Protein AF-0000000072985599 (afdb_homodimer)

Secondary structure (DSSP, 8-state):
---HHHHHHHHHHHHHHHHHHHHHHHHHHHHHHTT-HHHHHHHHHHHHHHHHHHHHHHHHHHHTT-------BPPPP---S-HHHHHHHHHHHHHHHHHHHHHHHHHHHHTT-HHHHHHHHHHHHHHHHHHHHHHHHHHHHHHHTT-HHHHHHHHHHHTT---------/---HHHHHHHHHHHHHHHHHHHHHHHHHHHHHHTT-HHHHHHHHHHHHHHHHHHHHHHHHHHHTT-------BPPPP---S-HHHHHHHHHHHHHHHHHHHHHHHHHHHHTT-HHHHHHHHHHHHHHHHHHHHHHHHHHHHHHHTT-HHHHHHHHHHHTT---------

Radius of gyration: 21.3 Å; Cα contacts (8 Å, |Δi|>4): 394; chains: 2; bounding box: 59×64×40 Å

InterPro domains:
  IPR001519 Ferritin [PTHR11431] (3-160)
  IPR008331 Ferritin/DPS domain [PF00210] (8-144)
  IPR009040 Ferritin-like diiron domain [PS50905] (1-145)
  IPR009078 Ferritin-like superfamily [SSF47240] (1-161)
  IPR012347 Ferritin-like [G3DSA:1.20.1260.10] (1-169)
  IPR041719 Ferritin, prokaryotic-type [cd01055] (3-158)

Sequence (338 aa):
MISEKLNKAINDQINFEMESENIYLAMRAYCKSIDLDGFANFFDAQVKEERFHCMKFFDYVNQVGGRVEIGAIKGPKNDFDSLVDVFEAAYAHEQIVTKKIYALMDLAMDERDHATISFLKWFIDEQVEEEDTFSTLVSRLERVKDNPTAIYMLDKELEQRVFTAPVVEMISEKLNKAINDQINFEMESENIYLAMRAYCKSIDLDGFANFFDAQVKEERFHCMKFFDYVNQVGGRVEIGAIKGPKNDFDSLVDVFEAAYAHEQIVTKKIYALMDLAMDERDHATISFLKWFIDEQVEEEDTFSTLVSRLERVKDNPTAIYMLDKELEQRVFTAPVVE

Solvent-accessible surface area (backbone atoms only — not comparable to full-atom values): 17579 Å² total; per-residue (Å²): 114,61,50,70,68,57,41,51,53,51,29,53,50,34,43,47,26,52,36,48,21,47,35,29,47,17,50,19,36,41,28,48,71,71,72,32,58,11,52,17,38,44,25,48,32,49,24,54,48,26,50,51,52,25,49,54,49,53,53,48,38,52,72,44,66,36,74,70,57,53,57,57,33,75,49,45,71,54,77,70,92,40,74,60,48,48,41,48,52,50,36,53,47,46,53,50,52,44,52,49,53,50,51,50,44,50,52,26,56,76,66,64,36,63,69,56,43,60,60,46,47,59,52,57,58,48,44,55,54,50,49,51,54,35,51,51,50,38,53,51,43,65,69,47,58,88,37,64,68,56,50,49,51,52,24,58,58,30,52,68,60,73,73,71,78,81,80,82,130,114,62,49,71,70,56,39,51,52,51,30,52,48,35,42,47,26,51,35,49,23,48,36,29,47,18,49,18,35,42,28,48,70,71,70,32,58,12,53,17,37,44,25,48,31,48,24,54,47,26,49,51,53,24,49,55,50,53,53,47,37,51,71,45,66,38,74,69,57,53,56,58,32,74,50,46,72,54,76,70,92,41,74,59,50,48,41,47,52,50,37,54,49,45,52,51,52,46,51,51,54,52,51,51,44,50,53,26,56,75,66,65,36,61,69,55,42,60,61,44,48,58,52,56,55,50,43,56,54,51,48,50,54,36,52,51,52,39,51,51,41,64,70,47,59,89,38,64,68,58,51,49,52,51,24,58,58,29,53,68,59,72,73,71,81,80,79,83,130

Foldseek 3Di:
DDDPVLLVLLLVLLQLLQLLLQQLQLLLVACVVVPLNLSSLLSVLVSVVSVVVNVLSVVVCVVVPHDHDHDDHDHYDNDADDPLRSLVVNLVSLVVSLVSLVVSLVVCVVVVVVSVVVSSVVVNVVSVVVNVVSVVVSVQCVVCPPPPVSSNVVSVVSNPDDRDPDDDD/DDDPVLLVLLLVLLQLLQLLLQQLQLLLVACVVVPLNLSSLLSVLVSVVSVLVSVLSVVLCVVVPHDHDHDDHDHYDNDADDPLRSLVVNLVSLVVSLVSLVVSLVVCVVVVVVSVVVSSVVVNVVSVVVNVVSVVVSVQCVVCPPPPVSSNVVSVVSNPDDRDPDDDD

Structure (mmCIF, N/CA/C/O backbone):
data_AF-0000000072985599-model_v1
#
loop_
_entity.id
_entity.type
_entity.pdbx_description
1 polymer Ferritin
#
loop_
_atom_site.group_PDB
_atom_site.id
_atom_site.type_symbol
_atom_site.label_atom_id
_atom_site.label_alt_id
_atom_site.label_comp_id
_atom_site.label_asym_id
_atom_site.label_entity_id
_atom_site.label_seq_id
_atom_site.pdbx_PDB_ins_code
_atom_site.Cartn_x
_atom_site.Cartn_y
_atom_site.Cartn_z
_atom_site.occupancy
_atom_site.B_iso_or_equiv
_atom_site.auth_seq_id
_atom_site.auth_comp_id
_atom_site.auth_asym_id
_atom_site.auth_atom_id
_atom_site.pdbx_PDB_model_num
ATOM 1 N N . MET A 1 1 ? -20.625 14.156 13.82 1 88.19 1 MET A N 1
ATOM 2 C CA . MET A 1 1 ? -19.312 13.547 14.008 1 88.19 1 MET A CA 1
ATOM 3 C C . MET A 1 1 ? -19.438 12.055 14.289 1 88.19 1 MET A C 1
ATOM 5 O O . MET A 1 1 ? -20.359 11.625 14.969 1 88.19 1 MET A O 1
ATOM 9 N N . ILE A 1 2 ? -18.641 11.219 13.617 1 95.75 2 ILE A N 1
ATOM 10 C CA . ILE A 1 2 ? -18.688 9.766 13.797 1 95.75 2 ILE A CA 1
ATOM 11 C C . ILE A 1 2 ? -18.312 9.422 15.234 1 95.75 2 ILE A C 1
ATOM 13 O O . ILE A 1 2 ? -17.5 10.109 15.859 1 95.75 2 ILE A O 1
ATOM 17 N N . SER A 1 3 ? -18.938 8.414 15.812 1 97.88 3 SER A N 1
ATOM 18 C CA . SER A 1 3 ? -18.641 8 17.172 1 97.88 3 SER A CA 1
ATOM 19 C C . SER A 1 3 ? -17.234 7.43 17.281 1 97.88 3 SER A C 1
ATOM 21 O O . SER A 1 3 ? -16.672 6.953 16.297 1 97.88 3 SER A O 1
ATOM 23 N N . GLU A 1 4 ? -16.688 7.488 18.531 1 97.94 4 GLU A N 1
ATOM 24 C CA . GLU A 1 4 ? -15.359 6.934 18.75 1 97.94 4 GLU A CA 1
ATOM 25 C C . GLU A 1 4 ? -15.328 5.441 18.438 1 97.94 4 GLU A C 1
ATOM 27 O O . GLU A 1 4 ? -14.352 4.945 17.859 1 97.94 4 GLU A O 1
ATOM 32 N N . LYS A 1 5 ? -16.391 4.801 18.859 1 98.25 5 LYS A N 1
ATOM 33 C CA . LYS A 1 5 ? -16.484 3.361 18.641 1 98.25 5 LYS A CA 1
ATOM 34 C C . LYS A 1 5 ? -16.484 3.029 17.141 1 98.25 5 LYS A C 1
ATOM 36 O O . LYS A 1 5 ? -15.758 2.15 16.688 1 98.25 5 LYS A O 1
ATOM 41 N N . LEU A 1 6 ? -17.281 3.693 16.422 1 98.38 6 LEU A N 1
ATOM 42 C CA . LEU A 1 6 ? -17.375 3.463 14.977 1 98.38 6 LEU A CA 1
ATOM 43 C C . LEU A 1 6 ? -16.094 3.893 14.273 1 98.38 6 LEU A C 1
ATOM 45 O O . LEU A 1 6 ? -15.617 3.213 13.352 1 98.38 6 LEU A O 1
ATOM 49 N N . ASN A 1 7 ? -15.523 5.023 14.68 1 98.62 7 ASN A N 1
ATOM 50 C CA . ASN A 1 7 ? -14.258 5.465 14.109 1 98.62 7 ASN A CA 1
ATOM 51 C C . ASN A 1 7 ? -13.156 4.426 14.312 1 98.62 7 ASN A C 1
ATOM 53 O O . ASN A 1 7 ? -12.391 4.145 13.391 1 98.62 7 ASN A O 1
ATOM 57 N N . LYS A 1 8 ? -13.094 3.883 15.477 1 98.69 8 LYS A N 1
ATOM 58 C CA . LYS A 1 8 ? -12.109 2.844 15.75 1 98.69 8 LYS A CA 1
ATOM 59 C C . LYS A 1 8 ? -12.328 1.623 14.867 1 98.69 8 LYS A C 1
ATOM 61 O O . LYS A 1 8 ? -11.367 1.047 14.344 1 98.69 8 LYS A O 1
ATOM 66 N N . ALA A 1 9 ? -13.555 1.254 14.719 1 98.75 9 ALA A N 1
ATOM 67 C CA . ALA A 1 9 ? -13.875 0.084 13.906 1 98.75 9 ALA A CA 1
ATOM 68 C C . ALA A 1 9 ? -13.5 0.31 12.445 1 98.75 9 ALA A C 1
ATOM 70 O O . ALA A 1 9 ? -13 -0.601 11.781 1 98.75 9 ALA A O 1
ATOM 71 N N . ILE A 1 10 ? -13.758 1.489 11.914 1 98.81 10 ILE A N 1
ATOM 72 C CA . ILE A 1 10 ? -13.414 1.788 10.531 1 98.81 10 ILE A CA 1
ATOM 73 C C . ILE A 1 10 ? -11.898 1.852 10.375 1 98.81 10 ILE A C 1
ATOM 75 O O . ILE A 1 10 ? -11.344 1.393 9.375 1 98.81 10 ILE A O 1
ATOM 79 N N . ASN A 1 11 ? -11.195 2.377 11.375 1 98.81 11 ASN A N 1
ATOM 80 C CA . ASN A 1 11 ? -9.742 2.361 11.344 1 98.81 11 ASN A CA 1
ATOM 81 C C . ASN A 1 11 ? -9.195 0.937 11.312 1 98.81 11 ASN A C 1
ATOM 83 O O . ASN A 1 11 ? -8.227 0.653 10.602 1 98.81 11 ASN A O 1
ATOM 87 N N . ASP A 1 12 ? -9.82 0.076 12.094 1 98.69 12 ASP A N 1
ATOM 88 C CA . ASP A 1 12 ? -9.445 -1.333 12.047 1 98.69 12 ASP A CA 1
ATOM 89 C C . ASP A 1 12 ? -9.625 -1.902 10.641 1 98.69 12 ASP A C 1
ATOM 91 O O . ASP A 1 12 ? -8.797 -2.689 10.172 1 98.69 12 ASP A O 1
ATOM 95 N N . GLN A 1 13 ? -10.719 -1.52 9.992 1 98.81 13 GLN A N 1
ATOM 96 C CA . GLN A 1 13 ? -10.977 -1.981 8.633 1 98.81 13 GLN A CA 1
ATOM 97 C C . GLN A 1 13 ? -9.953 -1.404 7.652 1 98.81 13 GLN A C 1
ATOM 99 O O . GLN A 1 13 ? -9.516 -2.092 6.73 1 98.81 13 GLN A O 1
ATOM 104 N N . ILE A 1 14 ? -9.562 -0.117 7.777 1 98.75 14 ILE A N 1
ATOM 105 C CA . ILE A 1 14 ? -8.516 0.489 6.965 1 98.75 14 ILE A CA 1
ATOM 106 C C . ILE A 1 14 ? -7.242 -0.341 7.062 1 98.75 14 ILE A C 1
ATOM 108 O O . ILE A 1 14 ? -6.656 -0.717 6.043 1 98.75 14 ILE A O 1
ATOM 112 N N . ASN A 1 15 ? -6.855 -0.69 8.25 1 98.62 15 ASN A N 1
ATOM 113 C CA . ASN A 1 15 ? -5.656 -1.493 8.469 1 98.62 15 ASN A CA 1
ATOM 114 C C . ASN A 1 15 ? -5.789 -2.879 7.84 1 98.62 15 ASN A C 1
ATOM 116 O O . ASN A 1 15 ? -4.824 -3.41 7.289 1 98.62 15 ASN A O 1
ATOM 120 N N . PHE A 1 16 ? -6.938 -3.398 7.953 1 98.75 16 PHE A N 1
ATOM 121 C CA . PHE A 1 16 ? -7.152 -4.734 7.41 1 98.75 16 PHE A CA 1
ATOM 122 C C . PHE A 1 16 ? -7.078 -4.723 5.891 1 98.75 16 PHE A C 1
ATOM 124 O O . PHE A 1 16 ? -6.598 -5.68 5.277 1 98.75 16 PHE A O 1
ATOM 131 N N . GLU A 1 17 ? -7.582 -3.627 5.211 1 98.69 17 GLU A N 1
ATOM 132 C CA . GLU A 1 17 ? -7.426 -3.492 3.768 1 98.69 17 GLU A CA 1
ATOM 133 C C . GLU A 1 17 ? -5.953 -3.439 3.373 1 98.69 17 GLU A C 1
ATOM 135 O O . GLU A 1 17 ? -5.559 -4.012 2.355 1 98.69 17 GLU A O 1
ATOM 140 N N . MET A 1 18 ? -5.168 -2.77 4.133 1 98.56 18 MET A N 1
ATOM 141 C CA . MET A 1 18 ? -3.73 -2.723 3.879 1 98.56 18 MET A CA 1
ATOM 142 C C . MET A 1 18 ? -3.104 -4.105 4.043 1 98.56 18 MET A C 1
ATOM 144 O O . MET A 1 18 ? -2.238 -4.496 3.258 1 98.56 18 MET A O 1
ATOM 148 N N . GLU A 1 19 ? -3.52 -4.805 5.07 1 98.56 19 GLU A N 1
ATOM 149 C CA . GLU A 1 19 ? -3.061 -6.18 5.25 1 98.56 19 GLU A CA 1
ATOM 150 C C . GLU A 1 19 ? -3.432 -7.043 4.051 1 98.56 19 GLU A C 1
ATOM 152 O O . GLU A 1 19 ? -2.615 -7.832 3.57 1 98.56 19 GLU A O 1
ATOM 157 N N . SER A 1 20 ? -4.695 -6.863 3.605 1 98.75 20 SER A N 1
ATOM 158 C CA . SER A 1 20 ? -5.16 -7.598 2.436 1 98.75 20 SER A CA 1
ATOM 159 C C . SER A 1 20 ? -4.301 -7.289 1.212 1 98.75 20 SER A C 1
ATOM 161 O O . SER A 1 20 ? -3.963 -8.188 0.441 1 98.75 20 SER A O 1
ATOM 163 N N . GLU A 1 21 ? -3.982 -5.988 1.016 1 98.5 21 GLU A N 1
ATOM 164 C CA . GLU A 1 21 ? -3.098 -5.578 -0.071 1 98.5 21 GLU A CA 1
ATOM 165 C C . GLU A 1 21 ? -1.782 -6.352 -0.034 1 98.5 21 GLU A C 1
ATOM 167 O O . GLU A 1 21 ? -1.336 -6.875 -1.056 1 98.5 21 GLU A O 1
ATOM 172 N N . ASN A 1 22 ? -1.2 -6.488 1.145 1 98.62 22 ASN A N 1
ATOM 173 C CA . ASN A 1 22 ? 0.074 -7.184 1.293 1 98.62 22 ASN A CA 1
ATOM 174 C C . ASN A 1 22 ? -0.076 -8.688 1.07 1 98.62 22 ASN A C 1
ATOM 176 O O . ASN A 1 22 ? 0.831 -9.336 0.546 1 98.62 22 ASN A O 1
ATOM 180 N N . ILE A 1 23 ? -1.196 -9.258 1.53 1 98.88 23 ILE A N 1
ATOM 181 C CA . ILE A 1 23 ? -1.485 -10.664 1.295 1 98.88 23 ILE A CA 1
ATOM 182 C C . ILE A 1 23 ? -1.498 -10.945 -0.206 1 98.88 23 ILE A C 1
ATOM 184 O O . ILE A 1 23 ? -0.839 -11.875 -0.675 1 98.88 23 ILE A O 1
ATOM 188 N N . TYR A 1 24 ? -2.172 -10.125 -0.945 1 98.81 24 TYR A N 1
ATOM 189 C CA . TYR A 1 24 ? -2.27 -10.344 -2.385 1 98.81 24 TYR A CA 1
ATOM 190 C C . TYR A 1 24 ? -0.936 -10.07 -3.068 1 98.81 24 TYR A C 1
ATOM 192 O O . TYR A 1 24 ? -0.597 -10.719 -4.062 1 98.81 24 TYR A O 1
ATOM 200 N N . LEU A 1 25 ? -0.167 -9.109 -2.531 1 98.75 25 LEU A N 1
ATOM 201 C CA . LEU A 1 25 ? 1.171 -8.875 -3.062 1 98.75 25 LEU A CA 1
ATOM 202 C C . LEU A 1 25 ? 2.051 -10.109 -2.891 1 98.75 25 LEU A C 1
ATOM 204 O O . LEU A 1 25 ? 2.809 -10.469 -3.795 1 98.75 25 LEU A O 1
ATOM 208 N N . ALA A 1 26 ? 1.925 -10.781 -1.77 1 98.88 26 ALA A N 1
ATOM 209 C CA . ALA A 1 26 ? 2.66 -12.016 -1.529 1 98.88 26 ALA A CA 1
ATOM 210 C C . ALA A 1 26 ? 2.221 -13.109 -2.496 1 98.88 26 ALA A C 1
ATOM 212 O O . ALA A 1 26 ? 3.049 -13.875 -3.002 1 98.88 26 ALA A O 1
ATOM 213 N N . MET A 1 27 ? 0.944 -13.195 -2.746 1 98.88 27 MET A N 1
ATOM 214 C CA . MET A 1 27 ? 0.423 -14.188 -3.676 1 98.88 27 MET A CA 1
ATOM 215 C C . MET A 1 27 ? 0.877 -13.898 -5.102 1 98.88 27 MET A C 1
ATOM 217 O O . MET A 1 27 ? 1.176 -14.812 -5.867 1 98.88 27 MET A O 1
ATOM 221 N N . ARG A 1 28 ? 0.893 -12.586 -5.438 1 98.69 28 ARG A N 1
ATOM 222 C CA . ARG A 1 28 ? 1.461 -12.18 -6.719 1 98.69 28 ARG A CA 1
ATOM 223 C C . ARG A 1 28 ? 2.9 -12.664 -6.855 1 98.69 28 ARG A C 1
ATOM 225 O O . ARG A 1 28 ? 3.271 -13.242 -7.879 1 98.69 28 ARG A O 1
ATOM 232 N N . ALA A 1 29 ? 3.678 -12.445 -5.801 1 98.75 29 ALA A N 1
ATOM 233 C CA . ALA A 1 29 ? 5.082 -12.859 -5.797 1 98.75 29 ALA A CA 1
ATOM 234 C C . ALA A 1 29 ? 5.211 -14.367 -5.98 1 98.75 29 ALA A C 1
ATOM 236 O O . ALA A 1 29 ? 6.09 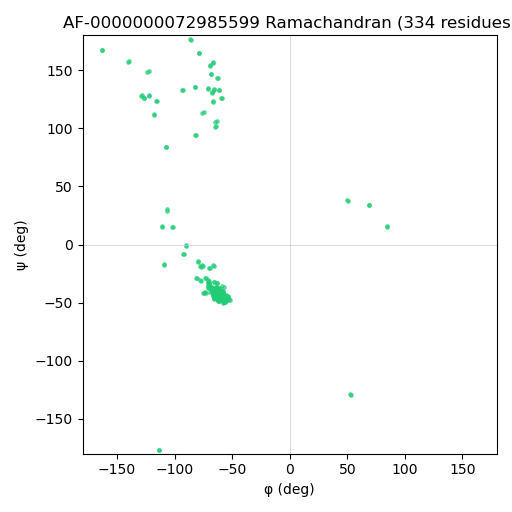-14.836 -6.711 1 98.75 29 ALA A O 1
ATOM 237 N N . TYR A 1 30 ? 4.363 -15.125 -5.363 1 98.62 30 TYR A N 1
ATOM 238 C CA . TYR A 1 30 ? 4.371 -16.578 -5.504 1 98.62 30 TYR A CA 1
ATOM 239 C C . TYR A 1 30 ? 4.113 -16.984 -6.949 1 98.62 30 TYR A C 1
ATOM 241 O O . TYR A 1 30 ? 4.859 -17.781 -7.52 1 98.62 30 TYR A O 1
ATOM 249 N N . CYS A 1 31 ? 3.086 -16.406 -7.547 1 98.38 31 CYS A N 1
ATOM 250 C CA . CYS A 1 31 ? 2.729 -16.75 -8.914 1 98.38 31 CYS A CA 1
ATOM 251 C C . CYS A 1 31 ? 3.848 -16.391 -9.883 1 98.38 31 CYS A C 1
ATOM 253 O O . CYS A 1 31 ? 4.137 -17.141 -10.82 1 98.38 31 CYS A O 1
ATOM 255 N N . LYS A 1 32 ? 4.508 -15.25 -9.633 1 97.94 32 LYS A N 1
ATOM 256 C CA . LYS A 1 32 ? 5.648 -14.852 -10.453 1 97.94 32 LYS A CA 1
ATOM 257 C C . LYS A 1 32 ? 6.773 -15.883 -10.359 1 97.94 32 LYS A C 1
ATOM 259 O O . LYS A 1 32 ? 7.402 -16.219 -11.367 1 97.94 32 LYS A O 1
ATOM 264 N N . SER A 1 33 ? 6.953 -16.422 -9.18 1 96.69 33 SER A N 1
ATOM 265 C CA . SER A 1 33 ? 8.078 -17.312 -8.914 1 96.69 33 SER A CA 1
ATOM 266 C C . SER A 1 33 ? 7.906 -18.641 -9.641 1 96.69 33 SER A C 1
ATOM 268 O O . SER A 1 33 ? 8.883 -19.359 -9.875 1 96.69 33 SER A O 1
ATOM 270 N N . ILE A 1 34 ? 6.668 -18.969 -10.023 1 95.31 34 ILE A N 1
ATOM 271 C CA . ILE A 1 34 ? 6.445 -20.234 -10.734 1 95.31 34 ILE A CA 1
ATOM 272 C C . ILE A 1 34 ? 6.062 -19.938 -12.188 1 95.31 34 ILE A C 1
ATOM 274 O O . ILE A 1 34 ? 5.43 -20.766 -12.844 1 95.31 34 ILE A O 1
ATOM 278 N N . ASP A 1 35 ? 6.293 -18.719 -12.641 1 96.06 35 ASP A N 1
ATOM 279 C CA . ASP A 1 35 ? 6.227 -18.281 -14.031 1 96.06 35 ASP A CA 1
ATOM 280 C C . ASP A 1 35 ? 4.793 -18.297 -14.547 1 96.06 35 ASP A C 1
ATOM 282 O O . ASP A 1 35 ? 4.547 -18.656 -15.703 1 96.06 35 ASP A O 1
ATOM 286 N N . LEU A 1 36 ? 3.863 -18 -13.695 1 97.06 36 LEU A N 1
ATOM 287 C CA . LEU A 1 36 ? 2.469 -17.828 -14.086 1 97.06 36 LEU A CA 1
ATOM 288 C C . LEU A 1 36 ? 2.07 -16.344 -14.047 1 97.06 36 LEU A C 1
ATOM 290 O O . LEU A 1 36 ? 1.429 -15.898 -13.102 1 97.06 36 LEU A O 1
ATOM 294 N N . ASP A 1 37 ? 2.383 -15.68 -15.156 1 97.75 37 ASP A N 1
ATOM 295 C CA . ASP A 1 37 ? 2.293 -14.227 -15.234 1 97.75 37 ASP A CA 1
ATOM 296 C C . ASP A 1 37 ? 0.836 -13.766 -15.25 1 97.75 37 ASP A C 1
ATOM 298 O O . ASP A 1 37 ? 0.516 -12.688 -14.742 1 97.75 37 ASP A O 1
ATOM 302 N N . GLY A 1 38 ? -0.002 -14.492 -15.859 1 98.44 38 GLY A N 1
ATOM 303 C CA . GLY A 1 38 ? -1.416 -14.156 -15.836 1 98.44 38 GLY A CA 1
ATOM 304 C C . GLY A 1 38 ? -2.014 -14.188 -14.445 1 98.44 38 GLY A C 1
ATOM 305 O O . GLY A 1 38 ? -2.732 -13.266 -14.055 1 98.44 38 GLY A O 1
ATOM 306 N N . PHE A 1 39 ? -1.686 -15.242 -13.711 1 98.44 39 PHE A N 1
ATOM 307 C CA . PHE A 1 39 ? -2.135 -15.336 -12.328 1 98.44 39 PHE A CA 1
ATOM 308 C C . PHE A 1 39 ? -1.521 -14.227 -11.484 1 98.44 39 PHE A C 1
ATOM 310 O O . PHE A 1 39 ? -2.189 -13.656 -10.617 1 98.44 39 PHE A O 1
ATOM 317 N N . ALA A 1 40 ? -0.246 -13.922 -11.711 1 98.44 40 ALA A N 1
ATOM 318 C CA . ALA A 1 40 ? 0.391 -12.805 -11.031 1 98.44 40 ALA A CA 1
ATOM 319 C C . ALA A 1 40 ? -0.335 -11.492 -11.328 1 98.44 40 ALA A C 1
ATOM 321 O O . ALA A 1 40 ? -0.522 -10.664 -10.43 1 98.44 40 ALA A O 1
ATOM 322 N N . ASN A 1 41 ? -0.725 -11.375 -12.57 1 98.44 41 ASN A N 1
ATOM 323 C CA . ASN A 1 41 ? -1.463 -10.18 -12.977 1 98.44 41 ASN A CA 1
ATOM 324 C C . ASN A 1 41 ? -2.807 -10.086 -12.258 1 98.44 41 ASN A C 1
ATOM 326 O O . ASN A 1 41 ? -3.23 -8.992 -11.867 1 98.44 41 ASN A O 1
ATOM 330 N N . PHE A 1 42 ? -3.486 -11.195 -12.141 1 98.44 42 PHE A N 1
ATOM 331 C CA . PHE A 1 42 ? -4.734 -11.219 -11.383 1 98.44 42 PHE A CA 1
ATOM 332 C C . PHE A 1 42 ? -4.531 -10.641 -9.992 1 98.44 42 PHE A C 1
ATOM 334 O O . PHE A 1 42 ? -5.297 -9.773 -9.555 1 98.44 42 PHE A O 1
ATOM 341 N N . PHE A 1 43 ? -3.486 -11.07 -9.32 1 98.62 43 PHE A N 1
ATOM 342 C CA . PHE A 1 43 ? -3.256 -10.617 -7.957 1 98.62 43 PHE A CA 1
ATOM 343 C C . PHE A 1 43 ? -2.775 -9.172 -7.941 1 98.62 43 PHE A C 1
ATOM 345 O O . PHE A 1 43 ? -3.031 -8.438 -6.984 1 98.62 43 PHE A O 1
ATOM 352 N N . ASP A 1 44 ? -2.098 -8.711 -8.977 1 98 44 ASP A N 1
ATOM 353 C CA . ASP A 1 44 ? -1.767 -7.289 -9.078 1 98 44 ASP A CA 1
ATOM 354 C C . ASP A 1 44 ? -3.029 -6.434 -9.109 1 98 44 ASP A C 1
ATOM 356 O O . ASP A 1 44 ? -3.094 -5.391 -8.445 1 98 44 ASP A O 1
ATOM 360 N N . ALA A 1 45 ? -4.004 -6.848 -9.859 1 97.69 45 ALA A N 1
ATOM 361 C CA . ALA A 1 45 ? -5.285 -6.148 -9.898 1 97.69 45 ALA A CA 1
ATOM 362 C C . ALA A 1 45 ? -5.945 -6.129 -8.523 1 97.69 45 ALA A C 1
ATOM 364 O O . ALA A 1 45 ? -6.535 -5.125 -8.125 1 97.69 45 ALA A O 1
ATOM 365 N N . GLN A 1 46 ? -5.816 -7.27 -7.84 1 97.88 46 GLN A N 1
ATOM 366 C CA . GLN A 1 46 ? -6.375 -7.344 -6.496 1 97.88 46 GLN A CA 1
ATOM 367 C C . GLN A 1 46 ? -5.66 -6.383 -5.547 1 97.88 46 GLN A C 1
ATOM 369 O O . GLN A 1 46 ? -6.293 -5.77 -4.684 1 97.88 46 GLN A O 1
ATOM 374 N N . VAL A 1 47 ? -4.352 -6.25 -5.641 1 98.19 47 VAL A N 1
ATOM 375 C CA . VAL A 1 47 ? -3.564 -5.316 -4.844 1 98.19 47 VAL A CA 1
ATOM 376 C C . VAL A 1 47 ? -4.09 -3.896 -5.039 1 98.19 47 VAL A C 1
ATOM 378 O O . VAL A 1 47 ? -4.352 -3.184 -4.066 1 98.19 47 VAL A O 1
ATOM 381 N N . LYS A 1 48 ? -4.273 -3.506 -6.281 1 97.12 48 LYS A N 1
ATOM 382 C CA . LYS A 1 48 ? -4.766 -2.172 -6.609 1 97.12 48 LYS A CA 1
ATOM 383 C C . LYS A 1 48 ? -6.184 -1.962 -6.082 1 97.12 48 LYS A C 1
ATOM 385 O O . LYS A 1 48 ? -6.516 -0.879 -5.598 1 97.12 48 LYS A O 1
ATOM 390 N N . GLU A 1 49 ? -6.961 -2.951 -6.148 1 97.19 49 GLU A N 1
ATOM 391 C CA . GLU A 1 49 ? -8.336 -2.875 -5.66 1 97.19 49 GLU A CA 1
ATOM 392 C C . GLU A 1 49 ? -8.375 -2.666 -4.148 1 97.19 49 GLU A C 1
ATOM 394 O O . GLU A 1 49 ? -9.141 -1.839 -3.648 1 97.19 49 GLU A O 1
ATOM 399 N N . GLU A 1 50 ? -7.52 -3.488 -3.42 1 98.06 50 GLU A N 1
ATOM 400 C CA . GLU A 1 50 ? -7.492 -3.318 -1.971 1 98.06 50 GLU A CA 1
ATOM 401 C C . GLU A 1 50 ? -7.016 -1.922 -1.585 1 98.06 50 GLU A C 1
ATOM 403 O O . GLU A 1 50 ? -7.469 -1.357 -0.588 1 98.06 50 GLU A O 1
ATOM 408 N N . ARG A 1 51 ? -6.062 -1.413 -2.293 1 97.12 51 ARG A N 1
ATOM 409 C CA . ARG A 1 51 ? -5.629 -0.039 -2.053 1 97.12 51 ARG A CA 1
ATOM 410 C C . ARG A 1 51 ? -6.781 0.94 -2.264 1 97.12 51 ARG A C 1
ATOM 412 O O . ARG A 1 51 ? -6.957 1.876 -1.48 1 97.12 51 ARG A O 1
ATOM 419 N N . PHE A 1 52 ? -7.512 0.732 -3.307 1 97.62 52 PHE A N 1
ATOM 420 C CA . PHE A 1 52 ? -8.688 1.557 -3.564 1 97.62 52 PHE A CA 1
ATOM 421 C C . PHE A 1 52 ? -9.664 1.496 -2.393 1 97.62 52 PHE A C 1
ATOM 423 O O . PHE A 1 52 ? -10.156 2.529 -1.938 1 97.62 52 PHE A O 1
ATOM 430 N N . HIS A 1 53 ? -9.945 0.278 -1.872 1 98.5 53 HIS A N 1
ATOM 431 C CA . HIS A 1 53 ? -10.812 0.117 -0.71 1 98.5 53 HIS A CA 1
ATOM 432 C C . HIS A 1 53 ? -10.281 0.897 0.487 1 98.5 53 HIS A C 1
ATOM 434 O O . HIS A 1 53 ? -11.031 1.612 1.151 1 98.5 53 HIS A O 1
ATOM 440 N N . CYS A 1 54 ? -9.008 0.761 0.716 1 98.44 54 CYS A N 1
ATOM 441 C CA . CYS A 1 54 ? -8.352 1.436 1.827 1 98.44 54 CYS A CA 1
ATOM 442 C C . CYS A 1 54 ? -8.555 2.943 1.751 1 98.44 54 CYS A C 1
ATOM 444 O O . CYS A 1 54 ? -8.969 3.568 2.73 1 98.44 54 CYS A O 1
ATOM 446 N N . MET A 1 55 ? -8.312 3.506 0.592 1 98.06 55 MET A N 1
ATOM 447 C CA . MET A 1 55 ? -8.383 4.953 0.424 1 98.06 55 MET A CA 1
ATOM 448 C C . MET A 1 55 ? -9.828 5.438 0.498 1 98.06 55 MET A C 1
ATOM 450 O O . MET A 1 55 ? -10.094 6.535 0.985 1 98.06 55 MET A O 1
ATOM 454 N N . LYS A 1 56 ? -10.797 4.617 0.016 1 98.38 56 LYS A N 1
ATOM 455 C CA . LYS A 1 56 ? -12.211 4.957 0.153 1 98.38 56 LYS A CA 1
ATOM 456 C C . LYS A 1 56 ? -12.602 5.098 1.621 1 98.38 56 LYS A C 1
ATOM 458 O O . LYS A 1 56 ? -13.281 6.059 2 1 98.38 56 LYS A O 1
ATOM 463 N N . PHE A 1 57 ? -12.133 4.195 2.49 1 98.81 57 PHE A N 1
ATOM 464 C CA . PHE A 1 57 ? -12.375 4.285 3.924 1 98.81 57 PHE A CA 1
ATOM 465 C C . PHE A 1 57 ? -11.68 5.508 4.516 1 98.81 57 PHE A C 1
ATOM 467 O O . PHE A 1 57 ? -12.266 6.242 5.309 1 98.81 57 PHE A O 1
ATOM 474 N N . PHE A 1 58 ? -10.453 5.68 4.078 1 98.62 58 PHE A N 1
ATOM 475 C CA . PHE A 1 58 ? -9.633 6.789 4.555 1 98.62 58 PHE A CA 1
ATOM 476 C C . PHE A 1 58 ? -10.328 8.125 4.305 1 98.62 58 PHE A C 1
ATOM 478 O O . PHE A 1 58 ? -10.484 8.93 5.227 1 98.62 58 PHE A O 1
ATOM 485 N N . ASP A 1 59 ? -10.773 8.305 3.115 1 97.88 59 ASP A N 1
ATOM 486 C CA . ASP A 1 59 ? -11.414 9.562 2.73 1 97.88 59 ASP A CA 1
ATOM 487 C C . ASP A 1 59 ? -12.75 9.734 3.445 1 97.88 59 ASP A C 1
ATOM 489 O O . ASP A 1 59 ? -13.102 10.844 3.855 1 97.88 59 ASP A O 1
ATOM 493 N N . TYR A 1 60 ? -13.508 8.688 3.623 1 98.56 60 TYR A N 1
ATOM 494 C CA . TYR A 1 60 ? -14.797 8.758 4.297 1 98.56 60 TYR A CA 1
ATOM 495 C C . TYR A 1 60 ? -14.641 9.219 5.738 1 98.56 60 TYR A C 1
ATOM 497 O O . TYR A 1 60 ? -15.367 10.109 6.195 1 98.56 60 TYR A O 1
ATOM 505 N N . VAL A 1 61 ? -13.664 8.586 6.469 1 98.38 61 VAL A N 1
ATOM 506 C CA . VAL A 1 61 ? -13.422 8.93 7.867 1 98.38 61 VAL A CA 1
ATOM 507 C C . VAL A 1 61 ? -13.148 10.43 7.992 1 98.38 61 VAL A C 1
ATOM 509 O O . VAL A 1 61 ? -13.711 11.094 8.867 1 98.38 61 VAL A O 1
ATOM 512 N N . ASN A 1 62 ? -12.336 10.891 7.074 1 96.69 62 ASN A N 1
ATOM 513 C CA . ASN A 1 62 ? -12.031 12.32 7.098 1 96.69 62 ASN A CA 1
ATOM 514 C C . ASN A 1 62 ? -13.266 13.156 6.789 1 96.69 62 ASN A C 1
ATOM 516 O O . ASN A 1 62 ? -13.484 14.203 7.406 1 96.69 62 ASN A O 1
ATOM 520 N N . GLN A 1 63 ? -14.047 12.711 5.902 1 96.56 63 GLN A N 1
ATOM 521 C CA . GLN A 1 63 ? -15.242 13.438 5.477 1 96.56 63 GLN A CA 1
ATOM 522 C C . GLN A 1 63 ? -16.234 13.578 6.625 1 96.56 63 GLN A C 1
ATOM 524 O O . GLN A 1 63 ? -16.922 14.594 6.746 1 96.56 63 GLN A O 1
ATOM 529 N N . VAL A 1 64 ? -16.297 12.609 7.508 1 97.38 64 VAL A N 1
ATOM 530 C CA . VAL A 1 64 ? -17.312 12.617 8.547 1 97.38 64 VAL A CA 1
ATOM 531 C C . VAL A 1 64 ? -16.703 13.078 9.867 1 97.38 64 VAL A C 1
ATOM 533 O O . VAL A 1 64 ? -17.281 12.844 10.938 1 97.38 64 VAL A O 1
ATOM 536 N N . GLY A 1 65 ? -15.562 13.656 9.805 1 95.81 65 GLY A N 1
ATOM 537 C CA . GLY A 1 65 ? -14.977 14.336 10.953 1 95.81 65 GLY A CA 1
ATOM 538 C C . GLY A 1 65 ? -14.234 13.398 11.883 1 95.81 65 GLY A C 1
ATOM 539 O O . GLY A 1 65 ? -13.984 13.742 13.047 1 95.81 65 GLY A O 1
ATOM 540 N N . GLY A 1 66 ? -13.914 12.133 11.422 1 97.56 66 GLY A N 1
ATOM 541 C CA . GLY A 1 66 ? -13.102 11.211 12.188 1 97.56 66 GLY A CA 1
ATOM 542 C C . GLY A 1 66 ? -11.609 11.406 11.984 1 97.56 66 GLY A C 1
ATOM 543 O O . GLY A 1 66 ? -11.195 12.32 11.273 1 97.56 66 GLY A O 1
ATOM 544 N N . ARG A 1 67 ? -10.836 10.594 12.766 1 97.94 67 ARG A N 1
ATOM 545 C CA . ARG A 1 67 ? -9.383 10.57 12.664 1 97.94 67 ARG A CA 1
ATOM 546 C C . ARG A 1 67 ? -8.891 9.203 12.18 1 97.94 67 ARG A C 1
ATOM 548 O O . ARG A 1 67 ? -9.234 8.172 12.766 1 97.94 67 ARG A O 1
ATOM 555 N N . VAL A 1 68 ? -8.141 9.258 11.086 1 98.62 68 VAL A N 1
ATOM 556 C CA . VAL A 1 68 ? -7.535 8.023 10.602 1 98.62 68 VAL A CA 1
ATOM 557 C C . VAL A 1 68 ? -6.254 7.742 11.383 1 98.62 68 VAL A C 1
ATOM 559 O O . VAL A 1 68 ? -5.449 8.648 11.617 1 98.62 68 VAL A O 1
ATOM 562 N N . GLU A 1 69 ? -6.062 6.543 11.781 1 98.62 69 GLU A N 1
ATOM 563 C CA . GLU A 1 69 ? -4.84 6.051 12.406 1 98.62 69 GLU A CA 1
ATOM 564 C C . GLU A 1 69 ? -4.344 4.781 11.719 1 98.62 69 GLU A C 1
ATOM 566 O O . GLU A 1 69 ? -5.105 3.83 11.531 1 98.62 69 GLU A O 1
ATOM 571 N N . ILE A 1 70 ? -3.057 4.836 11.336 1 98.75 70 ILE A N 1
ATOM 572 C CA . ILE A 1 70 ? -2.438 3.701 10.656 1 98.75 70 ILE A CA 1
ATOM 573 C C . ILE A 1 70 ? -1.761 2.795 11.688 1 98.75 70 ILE A C 1
ATOM 575 O O . ILE A 1 70 ? -1.082 3.275 12.594 1 98.75 70 ILE A O 1
ATOM 579 N N . GLY A 1 71 ? -1.979 1.494 11.594 1 98.5 71 GLY A N 1
ATOM 580 C CA . GLY A 1 71 ? -1.411 0.55 12.547 1 98.5 71 GLY A CA 1
ATOM 581 C C . GLY A 1 71 ? -0.392 -0.384 11.922 1 98.5 71 GLY A C 1
ATOM 582 O O . GLY A 1 71 ? -0.003 -0.203 10.766 1 98.5 71 GLY A O 1
ATOM 583 N N . ALA A 1 72 ? 0.11 -1.316 12.75 1 98.5 72 ALA A N 1
ATOM 584 C CA . ALA A 1 72 ? 1.024 -2.35 12.273 1 98.5 72 ALA A CA 1
ATOM 585 C C . ALA A 1 72 ? 0.304 -3.34 11.359 1 98.5 72 ALA A C 1
ATOM 587 O O . ALA A 1 72 ? -0.919 -3.48 11.43 1 98.5 72 ALA A O 1
ATOM 588 N N . ILE A 1 73 ? 1.019 -3.959 10.484 1 98.44 73 ILE A N 1
ATOM 589 C CA . ILE A 1 73 ? 0.481 -4.949 9.555 1 98.44 73 ILE A CA 1
ATOM 590 C C . ILE A 1 73 ? 1.217 -6.277 9.734 1 98.44 73 ILE A C 1
ATOM 592 O O . ILE A 1 73 ? 2.449 -6.316 9.711 1 98.44 73 ILE A O 1
ATOM 596 N N . LYS A 1 74 ? 0.465 -7.348 9.922 1 97.81 74 LYS A N 1
ATOM 597 C CA . LYS A 1 74 ? 1.032 -8.688 10.055 1 97.81 74 LYS A CA 1
ATOM 598 C C . LYS A 1 74 ? 1.639 -9.164 8.734 1 97.81 74 LYS A C 1
ATOM 600 O O . LYS A 1 74 ? 1.137 -8.828 7.66 1 97.81 74 LYS A O 1
ATOM 605 N N . GLY A 1 75 ? 2.701 -9.938 8.852 1 98.06 75 GLY A N 1
ATOM 606 C CA . GLY A 1 75 ? 3.289 -10.516 7.652 1 98.06 75 GLY A CA 1
ATOM 607 C C . GLY A 1 75 ? 2.432 -11.602 7.035 1 98.06 75 GLY A C 1
ATOM 608 O O . GLY A 1 75 ? 1.906 -12.461 7.742 1 98.06 75 GLY A O 1
ATOM 609 N N . PRO A 1 76 ? 2.256 -11.57 5.758 1 98.62 76 PRO A N 1
ATOM 610 C CA . PRO A 1 76 ? 1.454 -12.594 5.086 1 98.62 76 PRO A CA 1
ATOM 611 C C . PRO A 1 76 ? 2.219 -13.898 4.879 1 98.62 76 PRO A C 1
ATOM 613 O O . PRO A 1 76 ? 3.424 -13.961 5.141 1 98.62 76 PRO A O 1
ATOM 616 N N . LYS A 1 77 ? 1.458 -14.945 4.566 1 98.38 77 LYS A N 1
ATOM 617 C CA . LYS A 1 77 ? 2.051 -16.172 4.039 1 98.38 77 LYS A CA 1
ATOM 618 C C . LYS A 1 77 ? 2.676 -15.93 2.666 1 98.38 77 LYS A C 1
ATOM 620 O O . LYS A 1 77 ? 2.055 -15.328 1.791 1 98.38 77 LYS A O 1
ATOM 625 N N . ASN A 1 78 ? 3.939 -16.453 2.467 1 98.62 78 ASN A N 1
ATOM 626 C CA . ASN A 1 78 ? 4.629 -16.188 1.209 1 98.62 78 ASN A CA 1
ATOM 627 C C . ASN A 1 78 ? 4.723 -17.438 0.344 1 98.62 78 ASN A C 1
ATOM 629 O O . ASN A 1 78 ? 5.016 -17.359 -0.85 1 98.62 78 ASN A O 1
ATOM 633 N N . ASP A 1 79 ? 4.527 -18.578 0.989 1 98.12 79 ASP A N 1
ATOM 634 C CA . ASP A 1 79 ? 4.68 -19.828 0.242 1 98.12 79 ASP A CA 1
ATOM 635 C C . ASP A 1 79 ? 3.404 -20.656 0.296 1 98.12 79 ASP A C 1
ATOM 637 O O . ASP A 1 79 ? 2.666 -20.609 1.281 1 98.12 79 ASP A O 1
ATOM 641 N N . PHE A 1 80 ? 3.205 -21.406 -0.805 1 97.94 80 PHE A N 1
ATOM 642 C CA . PHE A 1 80 ? 2.002 -22.203 -0.977 1 97.94 80 PHE A CA 1
ATOM 643 C C . PHE A 1 80 ? 2.336 -23.547 -1.622 1 97.94 80 PHE A C 1
ATOM 645 O O . PHE A 1 80 ? 3.361 -23.688 -2.293 1 97.94 80 PHE A O 1
ATOM 652 N N . ASP A 1 81 ? 1.479 -24.5 -1.42 1 96.38 81 ASP A N 1
ATOM 653 C CA . ASP A 1 81 ? 1.744 -25.859 -1.892 1 96.38 81 ASP A CA 1
ATOM 654 C C . ASP A 1 81 ? 1.415 -26 -3.377 1 96.38 81 ASP A C 1
ATOM 656 O O . ASP A 1 81 ? 1.95 -26.875 -4.059 1 96.38 81 ASP A O 1
ATOM 660 N N . SER A 1 82 ? 0.458 -25.203 -3.832 1 95.31 82 SER A N 1
ATOM 661 C CA . SER A 1 82 ? -0.007 -25.266 -5.215 1 95.31 82 SER A CA 1
ATOM 662 C C . SER A 1 82 ? -0.779 -24.016 -5.598 1 95.31 82 SER A C 1
ATOM 664 O O . SER A 1 82 ? -1.084 -23.172 -4.742 1 95.31 82 SER A O 1
ATOM 666 N N . LEU A 1 83 ? -0.966 -23.938 -6.887 1 96.25 83 LEU A N 1
ATOM 667 C CA . LEU A 1 83 ? -1.781 -22.828 -7.383 1 96.25 83 LEU A CA 1
ATOM 668 C C . LEU A 1 83 ? -3.174 -22.859 -6.766 1 96.25 83 LEU A C 1
ATOM 670 O O . LEU A 1 83 ? -3.713 -21.828 -6.379 1 96.25 83 LEU A O 1
ATOM 674 N N . VAL A 1 84 ? -3.758 -24.047 -6.648 1 96.5 84 VAL A N 1
ATOM 675 C CA . VAL A 1 84 ? -5.074 -24.188 -6.035 1 96.5 84 VAL A CA 1
ATOM 676 C C . VAL A 1 84 ? -5.023 -23.719 -4.582 1 96.5 84 VAL A C 1
ATOM 678 O O . VAL A 1 84 ? -5.93 -23.016 -4.113 1 96.5 84 VAL A O 1
ATOM 681 N N . ASP A 1 85 ? -3.967 -24.031 -3.9 1 97.38 85 ASP A N 1
ATOM 682 C CA . ASP A 1 85 ? -3.785 -23.641 -2.51 1 97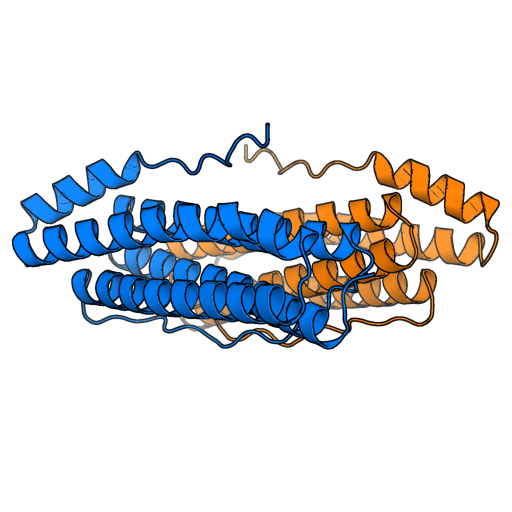.38 85 ASP A CA 1
ATOM 683 C C . ASP A 1 85 ? -3.799 -22.109 -2.375 1 97.38 85 ASP A C 1
ATOM 685 O O . ASP A 1 85 ? -4.398 -21.578 -1.442 1 97.38 85 ASP A O 1
ATOM 689 N N . VAL A 1 86 ? -3.141 -21.406 -3.291 1 98.06 86 VAL A N 1
ATOM 690 C CA . VAL A 1 86 ? -3.088 -19.938 -3.283 1 98.06 86 VAL A CA 1
ATOM 691 C C . VAL A 1 86 ? -4.5 -19.375 -3.365 1 98.06 86 VAL A C 1
ATOM 693 O O . VAL A 1 86 ? -4.875 -18.5 -2.574 1 98.06 86 VAL A O 1
ATOM 696 N N . PHE A 1 87 ? -5.285 -19.875 -4.262 1 98.38 87 PHE A N 1
ATOM 697 C CA . PHE A 1 87 ? -6.602 -19.297 -4.516 1 98.38 87 PHE A CA 1
ATOM 698 C C . PHE A 1 87 ? -7.594 -19.719 -3.436 1 98.38 87 PHE A C 1
ATOM 700 O O . PHE A 1 87 ? -8.508 -18.953 -3.102 1 98.38 87 PHE A O 1
ATOM 707 N N . GLU A 1 88 ? -7.402 -20.906 -2.865 1 98.38 88 GLU A N 1
ATOM 708 C CA . GLU A 1 88 ? -8.211 -21.266 -1.707 1 98.38 88 GLU A CA 1
ATOM 709 C C . GLU A 1 88 ? -7.93 -20.344 -0.524 1 98.38 88 GLU A C 1
ATOM 711 O O . GLU A 1 88 ? -8.852 -19.922 0.17 1 98.38 88 GLU A O 1
ATOM 716 N N . ALA A 1 89 ? -6.656 -20.094 -0.318 1 98.75 89 ALA A N 1
ATOM 717 C CA . ALA A 1 89 ? -6.273 -19.172 0.745 1 98.75 89 ALA A CA 1
ATOM 718 C C . ALA A 1 89 ? -6.848 -17.766 0.495 1 98.75 89 ALA A C 1
ATOM 720 O O . ALA A 1 89 ? -7.32 -17.109 1.423 1 98.75 89 ALA A O 1
ATOM 721 N N . ALA A 1 90 ? -6.762 -17.312 -0.757 1 98.81 90 ALA A N 1
ATOM 722 C CA . ALA A 1 90 ? -7.293 -16 -1.121 1 98.81 90 ALA A CA 1
ATOM 723 C C . ALA A 1 90 ? -8.797 -15.938 -0.899 1 98.81 90 ALA A C 1
ATOM 725 O O . ALA A 1 90 ? -9.312 -14.953 -0.371 1 98.81 90 ALA A O 1
ATOM 726 N N . TYR A 1 91 ? -9.5 -17 -1.29 1 98.75 91 TYR A N 1
ATOM 727 C CA . TYR A 1 91 ? -10.945 -17.047 -1.109 1 98.75 91 TYR A CA 1
ATOM 728 C C . TYR A 1 91 ? -11.312 -17.016 0.37 1 98.75 91 TYR A C 1
ATOM 730 O O . TYR A 1 91 ? -12.227 -16.312 0.78 1 98.75 91 TYR A O 1
ATOM 738 N N . ALA A 1 92 ? -10.594 -17.797 1.141 1 98.81 92 ALA A N 1
ATOM 739 C CA . ALA A 1 92 ? -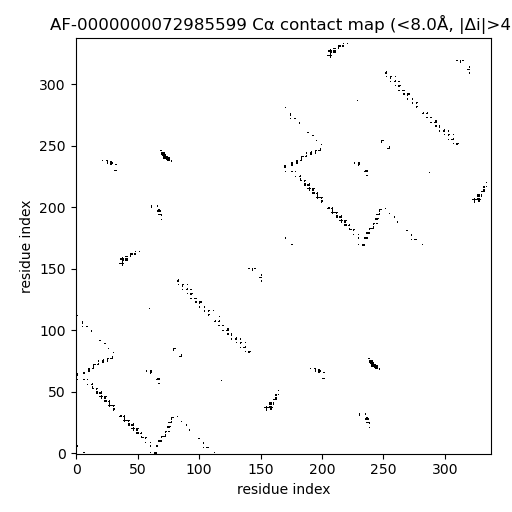10.812 -17.781 2.586 1 98.81 92 ALA A CA 1
ATOM 740 C C . ALA A 1 92 ? -10.594 -16.391 3.158 1 98.81 92 ALA A C 1
ATOM 742 O O . ALA A 1 92 ? -11.344 -15.938 4.027 1 98.81 92 ALA A O 1
ATOM 743 N N . HIS A 1 93 ? -9.578 -15.703 2.693 1 98.75 93 HIS A N 1
ATOM 744 C CA . HIS A 1 93 ? -9.297 -14.336 3.119 1 98.75 93 HIS A CA 1
ATOM 745 C C . HIS A 1 93 ? -10.453 -13.398 2.768 1 98.75 93 HIS A C 1
ATOM 747 O O . HIS A 1 93 ? -10.867 -12.578 3.592 1 98.75 93 HIS A O 1
ATOM 753 N N . GLU A 1 94 ? -10.961 -13.547 1.537 1 98.62 94 GLU A N 1
ATOM 754 C CA . GLU A 1 94 ? -12.094 -12.727 1.112 1 98.62 94 GLU A CA 1
ATOM 755 C C . GLU A 1 94 ? -13.297 -12.93 2.025 1 98.62 94 GLU A C 1
ATOM 757 O O . GLU A 1 94 ? -14.039 -11.984 2.301 1 98.62 94 GLU A O 1
ATOM 762 N N . GLN A 1 95 ? -13.531 -14.164 2.432 1 98.75 95 GLN A N 1
ATOM 763 C CA . GLN A 1 95 ? -14.641 -14.445 3.34 1 98.75 95 GLN A CA 1
ATOM 764 C C . GLN A 1 95 ? -14.453 -13.727 4.676 1 98.75 95 GLN A C 1
ATOM 766 O O . GLN A 1 95 ? -15.422 -13.266 5.277 1 98.75 95 GLN A O 1
ATOM 771 N N . ILE A 1 96 ? -13.242 -13.648 5.137 1 98.81 96 ILE A N 1
ATOM 772 C CA . ILE A 1 96 ? -12.945 -12.906 6.355 1 98.81 96 ILE A CA 1
ATOM 773 C C . ILE A 1 96 ? -13.227 -11.422 6.141 1 98.81 96 ILE A C 1
ATOM 775 O O . ILE A 1 96 ? -13.812 -10.766 7.004 1 98.81 96 ILE A O 1
ATOM 779 N N . VAL A 1 97 ? -12.758 -10.859 4.949 1 98.62 97 VAL A N 1
ATOM 780 C CA . VAL A 1 97 ? -13.039 -9.469 4.617 1 98.62 97 VAL A CA 1
ATOM 781 C C . VAL A 1 97 ? -14.547 -9.219 4.676 1 98.62 97 VAL A C 1
ATOM 783 O O . VAL A 1 97 ? -15 -8.234 5.266 1 98.62 97 VAL A O 1
ATOM 786 N N . THR A 1 98 ? -15.336 -10.109 4.062 1 98.69 98 THR A N 1
ATOM 787 C CA . THR A 1 98 ? -16.797 -9.992 4.047 1 98.69 98 THR A CA 1
ATOM 788 C C . THR A 1 98 ? -17.344 -9.953 5.469 1 98.69 98 THR A C 1
ATOM 790 O O . THR A 1 98 ? -18.156 -9.086 5.793 1 98.69 98 THR A O 1
ATOM 793 N N . LYS A 1 99 ? -16.922 -10.828 6.309 1 98.81 99 LYS A N 1
ATOM 794 C CA . LYS A 1 99 ? -17.391 -10.875 7.691 1 98.81 99 LYS A CA 1
ATOM 795 C C . LYS A 1 99 ? -17.094 -9.57 8.422 1 98.81 99 LYS A C 1
ATOM 797 O O . LYS A 1 99 ? -17.906 -9.078 9.195 1 98.81 99 LYS A O 1
ATOM 802 N N . LYS A 1 100 ? -15.93 -9.023 8.18 1 98.81 100 LYS A N 1
ATOM 803 C CA . LYS A 1 100 ? -15.539 -7.781 8.828 1 98.81 100 LYS A CA 1
ATOM 804 C C . LYS A 1 100 ? -16.406 -6.617 8.352 1 98.81 100 LYS A C 1
ATOM 806 O O . LYS A 1 100 ? -16.812 -5.773 9.148 1 98.81 100 LYS A O 1
ATOM 811 N N . ILE A 1 101 ? -16.672 -6.559 7.043 1 98.81 101 ILE A N 1
ATOM 812 C CA . ILE A 1 101 ? -17.516 -5.508 6.48 1 98.81 101 ILE A CA 1
ATOM 813 C C . ILE A 1 101 ? -18.938 -5.625 7.051 1 98.81 101 ILE A C 1
ATOM 815 O O . ILE A 1 101 ? -19.547 -4.617 7.406 1 98.81 101 ILE A O 1
ATOM 819 N N . TYR A 1 102 ? -19.422 -6.855 7.164 1 98.75 102 TYR A N 1
ATOM 820 C CA . TYR A 1 102 ? -20.766 -7.074 7.719 1 98.75 102 TYR A CA 1
ATOM 821 C C . TYR A 1 102 ? -20.812 -6.664 9.188 1 98.75 102 TYR A C 1
ATOM 823 O O . TYR A 1 102 ? -21.781 -6.047 9.633 1 98.75 102 TYR A O 1
ATOM 831 N N . ALA A 1 103 ? -19.766 -7.012 9.898 1 98.81 103 ALA A N 1
ATOM 832 C CA . ALA A 1 103 ? -19.703 -6.602 11.305 1 98.81 103 ALA A CA 1
ATOM 833 C C . ALA A 1 103 ? -19.688 -5.082 11.43 1 98.81 103 ALA A C 1
ATOM 835 O O . ALA A 1 103 ? -20.312 -4.527 12.344 1 98.81 103 ALA A O 1
ATOM 836 N N . LEU A 1 104 ? -18.953 -4.422 10.57 1 98.81 104 LEU A N 1
ATOM 837 C CA . LEU A 1 104 ? -18.906 -2.963 10.547 1 98.81 104 LEU A CA 1
ATOM 838 C C . LEU A 1 104 ? -20.281 -2.381 10.25 1 98.81 104 LEU A C 1
ATOM 840 O O . LEU A 1 104 ? -20.703 -1.407 10.875 1 98.81 104 LEU A O 1
ATOM 844 N N . MET A 1 105 ? -21 -2.979 9.297 1 98.75 105 MET A N 1
ATOM 845 C CA . MET A 1 105 ? -22.375 -2.572 8.977 1 98.75 105 MET A CA 1
ATOM 846 C C . MET A 1 105 ? -23.281 -2.75 10.188 1 98.75 105 MET A C 1
ATOM 848 O O . MET A 1 105 ? -24.078 -1.857 10.508 1 98.75 105 MET A O 1
ATOM 852 N N . ASP A 1 106 ? -23.188 -3.873 10.867 1 98.88 106 ASP A N 1
ATOM 853 C CA . ASP A 1 106 ? -23.984 -4.117 12.062 1 98.88 106 ASP A CA 1
ATOM 854 C C . ASP A 1 106 ? -23.75 -3.039 13.117 1 98.88 106 ASP A C 1
ATOM 856 O O . ASP A 1 106 ? -24.703 -2.535 13.719 1 98.88 106 ASP A O 1
ATOM 860 N N . LEU A 1 107 ? -22.453 -2.705 13.305 1 98.81 107 LEU A N 1
ATOM 861 C CA . LEU A 1 107 ? -22.109 -1.667 14.273 1 98.81 107 LEU A CA 1
ATOM 862 C C . LEU A 1 107 ? -22.734 -0.332 13.875 1 98.81 107 LEU A C 1
ATOM 864 O O . LEU A 1 107 ? -23.281 0.38 14.727 1 98.81 107 LEU A O 1
ATOM 868 N N . ALA A 1 108 ? -22.641 0.022 12.586 1 98.75 108 ALA A N 1
ATOM 869 C CA . ALA A 1 108 ? -23.234 1.268 12.094 1 98.75 108 ALA A CA 1
ATOM 870 C C . ALA A 1 108 ? -24.734 1.284 12.289 1 98.75 108 ALA A C 1
ATOM 872 O O . ALA A 1 108 ? -25.312 2.312 12.648 1 98.75 108 ALA A O 1
ATOM 873 N N . MET A 1 109 ? -25.391 0.137 12.047 1 98.69 109 MET A N 1
ATOM 874 C CA . MET A 1 109 ? -26.844 0.009 12.219 1 98.69 109 MET A CA 1
ATOM 875 C C . MET A 1 109 ? -27.219 0.129 13.695 1 98.69 109 MET A C 1
ATOM 877 O O . MET A 1 109 ? -28.188 0.816 14.031 1 98.69 109 MET A O 1
ATOM 881 N N . ASP A 1 110 ? -26.484 -0.518 14.539 1 98.69 110 ASP A N 1
ATOM 882 C CA . ASP A 1 110 ? -26.719 -0.443 15.977 1 98.69 110 ASP A CA 1
ATOM 883 C C . ASP A 1 110 ? -26.656 1.001 16.469 1 98.69 110 ASP A C 1
ATOM 885 O O . ASP A 1 110 ? -27.453 1.405 17.328 1 98.69 110 ASP A O 1
ATOM 889 N N . GLU A 1 111 ? -25.766 1.764 15.883 1 98.19 111 GLU A N 1
ATOM 890 C CA . GLU A 1 111 ? -25.594 3.154 16.297 1 98.19 111 GLU A CA 1
ATOM 891 C C . GLU A 1 111 ? -26.516 4.082 15.492 1 98.19 111 GLU A C 1
ATOM 893 O O . GLU A 1 111 ? -26.531 5.289 15.727 1 98.19 111 GLU A O 1
ATOM 898 N N . ARG A 1 112 ? -27.25 3.588 14.617 1 98.12 112 ARG A N 1
ATOM 899 C CA . ARG A 1 112 ? -28.109 4.332 13.711 1 98.12 112 ARG A CA 1
ATOM 900 C C . ARG A 1 112 ? -27.344 5.449 13.008 1 98.12 112 ARG A C 1
ATOM 902 O O . ARG A 1 112 ? -27.844 6.57 12.891 1 98.12 112 ARG A O 1
ATOM 909 N N . ASP A 1 113 ? -26.078 5.148 12.664 1 98.31 113 ASP A N 1
ATOM 910 C CA . ASP A 1 113 ? -25.297 6.086 11.867 1 98.31 113 ASP A CA 1
ATOM 911 C C . ASP A 1 113 ? -25.625 5.961 10.383 1 98.31 113 ASP A C 1
ATOM 913 O O . ASP A 1 113 ? -25 5.172 9.672 1 98.31 113 ASP A O 1
ATOM 917 N N . HIS A 1 114 ? -26.516 6.75 9.875 1 98.19 114 HIS A N 1
ATOM 918 C CA . HIS A 1 114 ? -27.094 6.598 8.539 1 98.19 114 HIS A CA 1
ATOM 919 C C . HIS A 1 114 ? -26.062 6.91 7.461 1 98.19 114 HIS A C 1
ATOM 921 O O . HIS A 1 114 ? -26.094 6.316 6.383 1 98.19 114 HIS A O 1
ATOM 927 N N . ALA A 1 115 ? -25.219 7.828 7.742 1 98.06 115 ALA A N 1
ATOM 928 C CA . ALA A 1 115 ? -24.172 8.133 6.77 1 98.06 115 ALA A CA 1
ATOM 929 C C . ALA A 1 115 ? -23.266 6.934 6.547 1 98.06 115 ALA A C 1
ATOM 931 O O . ALA A 1 115 ? -22.969 6.57 5.406 1 98.06 115 ALA A O 1
ATOM 932 N N . THR A 1 116 ? -22.797 6.277 7.633 1 98.62 116 THR A N 1
ATOM 933 C CA . THR A 1 116 ? -21.938 5.113 7.531 1 98.62 116 THR A CA 1
ATOM 934 C C . THR A 1 116 ? -22.672 3.938 6.898 1 98.62 116 THR A C 1
ATOM 936 O O . THR A 1 116 ? -22.094 3.191 6.102 1 98.62 116 THR A O 1
ATOM 939 N N . ILE A 1 117 ? -23.938 3.734 7.246 1 98.75 117 ILE A N 1
ATOM 940 C CA . ILE A 1 117 ? -24.75 2.682 6.645 1 98.75 117 ILE A CA 1
ATOM 941 C C . ILE A 1 117 ? -24.766 2.859 5.129 1 98.75 117 ILE A C 1
ATOM 943 O O . ILE A 1 117 ? -24.547 1.906 4.379 1 98.75 117 ILE A O 1
ATOM 947 N N . SER A 1 118 ? -25.031 4.086 4.695 1 98.69 118 SER A N 1
ATOM 948 C CA . SER A 1 118 ? -25.078 4.383 3.268 1 98.69 118 SER A CA 1
ATOM 949 C C . SER A 1 118 ? -23.734 4.133 2.604 1 98.69 118 SER A C 1
ATOM 951 O O . SER A 1 118 ? -23.656 3.559 1.515 1 98.69 118 SER A O 1
ATOM 953 N N . PHE A 1 119 ? -22.672 4.543 3.279 1 98.75 119 PHE A N 1
ATOM 954 C CA . PHE A 1 119 ? -21.312 4.387 2.789 1 98.75 119 PHE A CA 1
ATOM 955 C C . PHE A 1 119 ? -20.969 2.914 2.598 1 98.75 119 PHE A C 1
ATOM 957 O O . PHE A 1 119 ? -20.406 2.531 1.572 1 98.75 119 PHE A O 1
ATOM 964 N N . LEU A 1 120 ? -21.375 2.033 3.5 1 98.81 120 LEU A N 1
ATOM 965 C CA . LEU A 1 120 ? -20.953 0.634 3.535 1 98.81 120 LEU A CA 1
ATOM 966 C C . LEU A 1 120 ? -21.734 -0.189 2.518 1 98.81 120 LEU A C 1
ATOM 968 O O . LEU A 1 120 ? -21.359 -1.313 2.193 1 98.81 120 LEU A O 1
ATOM 972 N N . LYS A 1 121 ? -22.844 0.331 1.976 1 98.56 121 LYS A N 1
ATOM 973 C CA . LYS A 1 121 ? -23.641 -0.396 0.993 1 98.56 121 LYS A CA 1
ATOM 974 C C . LYS A 1 121 ? -22.797 -0.771 -0.227 1 98.56 121 LYS A C 1
ATOM 976 O O . LYS A 1 121 ? -22.891 -1.89 -0.734 1 98.56 121 LYS A O 1
ATOM 981 N N . TRP A 1 122 ? -22.016 0.178 -0.678 1 98.19 122 TRP A N 1
ATOM 982 C CA . TRP A 1 122 ? -21.125 -0.083 -1.81 1 98.19 122 TRP A CA 1
ATOM 983 C C . TRP A 1 122 ? -20.234 -1.279 -1.53 1 98.19 122 TRP A C 1
ATOM 985 O O . TRP A 1 122 ? -20.047 -2.143 -2.391 1 98.19 122 TRP A O 1
ATOM 995 N N . PHE A 1 123 ? -19.672 -1.324 -0.309 1 98.56 123 PHE A N 1
ATOM 996 C CA . PHE A 1 123 ? -18.75 -2.389 0.052 1 98.56 123 PHE A CA 1
ATOM 997 C C . PHE A 1 123 ? -19.469 -3.73 0.135 1 98.56 123 PHE A C 1
ATOM 999 O O . PHE A 1 123 ? -18.891 -4.77 -0.183 1 98.56 123 PHE A O 1
ATOM 1006 N N . ILE A 1 124 ? -20.703 -3.752 0.642 1 98.31 124 ILE A N 1
ATOM 1007 C CA . ILE A 1 124 ? -21.484 -4.973 0.706 1 98.31 124 ILE A CA 1
ATOM 1008 C C . ILE A 1 124 ? -21.672 -5.547 -0.699 1 98.31 124 ILE A C 1
ATOM 1010 O O . ILE A 1 124 ? -21.422 -6.73 -0.928 1 98.31 124 ILE A O 1
ATOM 1014 N N . ASP A 1 125 ? -22.047 -4.68 -1.663 1 97.75 125 ASP A N 1
ATOM 1015 C CA . ASP A 1 125 ? -22.219 -5.121 -3.045 1 97.75 125 ASP A CA 1
ATOM 1016 C C . ASP A 1 125 ? -20.891 -5.57 -3.643 1 97.75 125 ASP A C 1
ATOM 1018 O O . ASP A 1 125 ? -20.812 -6.59 -4.328 1 97.75 125 ASP A O 1
ATOM 1022 N N . GLU A 1 126 ? -19.875 -4.77 -3.375 1 97.06 126 GLU A N 1
ATOM 1023 C CA . GLU A 1 126 ? -18.531 -5.074 -3.855 1 97.06 126 GLU A CA 1
ATOM 1024 C C . GLU A 1 126 ? -18.062 -6.441 -3.363 1 97.06 126 GLU A C 1
ATOM 1026 O O . GLU A 1 126 ? -17.469 -7.211 -4.121 1 97.06 126 GLU A O 1
ATOM 1031 N N . GLN A 1 127 ? -18.359 -6.789 -2.084 1 97.62 127 GLN A N 1
ATOM 1032 C CA . GLN A 1 127 ? -17.891 -8.047 -1.517 1 97.62 127 GLN A CA 1
ATOM 1033 C C . GLN A 1 127 ? -18.609 -9.242 -2.135 1 97.62 127 GLN A C 1
ATOM 1035 O O . GLN A 1 127 ? -18.031 -10.32 -2.279 1 97.62 127 GLN A O 1
ATOM 1040 N N . VAL A 1 128 ? -19.922 -9.055 -2.557 1 97.31 128 VAL A N 1
ATOM 1041 C CA . VAL A 1 128 ? -20.625 -10.109 -3.275 1 97.31 128 VAL A CA 1
ATOM 1042 C C . VAL A 1 128 ? -19.891 -10.445 -4.566 1 97.31 128 VAL A C 1
ATOM 1044 O O . VAL A 1 128 ? -19.641 -11.617 -4.867 1 97.31 128 VAL A O 1
ATOM 1047 N N . GLU A 1 129 ? -19.484 -9.453 -5.297 1 96.19 129 GLU A N 1
ATOM 1048 C CA . GLU A 1 129 ? -18.766 -9.633 -6.551 1 96.19 129 GLU A CA 1
ATOM 1049 C C . GLU A 1 129 ? -17.391 -10.25 -6.309 1 96.19 129 GLU A C 1
ATOM 1051 O O . GLU A 1 129 ? -16.969 -11.141 -7.051 1 96.19 129 GLU A O 1
ATOM 1056 N N . GLU A 1 130 ? -16.688 -9.805 -5.246 1 96.62 130 GLU A N 1
ATOM 1057 C CA . GLU A 1 130 ? -15.344 -10.312 -4.957 1 96.62 130 GLU A CA 1
ATOM 1058 C C . GLU A 1 130 ? -15.383 -11.805 -4.609 1 96.62 130 GLU A C 1
ATOM 1060 O O . GLU A 1 130 ? -14.578 -12.586 -5.129 1 96.62 130 GLU A O 1
ATOM 1065 N N . GLU A 1 131 ? -16.328 -12.203 -3.736 1 97.31 131 GLU A N 1
ATOM 1066 C CA . GLU A 1 131 ? -16.422 -13.609 -3.357 1 97.31 131 GLU A CA 1
ATOM 1067 C C . GLU A 1 131 ? -16.781 -14.477 -4.555 1 97.31 131 GLU A C 1
ATOM 1069 O O . GLU A 1 131 ? -16.281 -15.594 -4.699 1 97.31 131 GLU A O 1
ATOM 1074 N N . ASP A 1 132 ? -17.688 -13.961 -5.422 1 98 132 ASP A N 1
ATOM 1075 C CA . ASP A 1 132 ? -18.047 -14.695 -6.633 1 98 132 ASP A CA 1
ATOM 1076 C C . ASP A 1 132 ? -16.812 -14.906 -7.523 1 98 132 ASP A C 1
ATOM 1078 O O . ASP A 1 132 ? -16.609 -16 -8.055 1 98 132 ASP A O 1
ATOM 1082 N N . THR A 1 133 ? -16.047 -13.859 -7.676 1 97.25 133 THR A N 1
ATOM 1083 C CA . THR A 1 133 ? -14.844 -13.914 -8.5 1 97.25 133 THR A CA 1
ATOM 1084 C C . THR A 1 133 ? -13.898 -15 -8 1 97.25 133 THR A C 1
ATOM 1086 O O . THR A 1 133 ? -13.477 -15.859 -8.773 1 97.25 133 THR A O 1
ATOM 1089 N N . PHE A 1 134 ? -13.602 -15.023 -6.703 1 98.19 134 PHE A N 1
ATOM 1090 C CA . PHE A 1 134 ? -12.633 -15.961 -6.152 1 98.19 134 PHE A CA 1
ATOM 1091 C C . PHE A 1 134 ? -13.211 -17.375 -6.117 1 98.19 134 PHE A C 1
ATOM 1093 O O . PHE A 1 134 ? -12.508 -18.344 -6.414 1 98.19 134 PHE A O 1
ATOM 1100 N N . SER A 1 135 ? -14.516 -17.516 -5.711 1 98.12 135 SER A N 1
ATOM 1101 C CA . SER A 1 135 ? -15.125 -18.828 -5.68 1 98.12 135 SER A CA 1
ATOM 1102 C C . SER A 1 135 ? -15.125 -19.469 -7.062 1 98.12 135 SER A C 1
ATOM 1104 O O . SER A 1 135 ? -14.875 -20.672 -7.195 1 98.12 135 SER A O 1
ATOM 1106 N N . THR A 1 136 ? -15.391 -18.703 -8.086 1 98 136 THR A N 1
ATOM 1107 C CA . THR A 1 136 ? -15.398 -19.188 -9.461 1 98 136 THR A CA 1
ATOM 1108 C C . THR A 1 136 ? -14 -19.672 -9.867 1 98 136 THR A C 1
ATOM 1110 O O . THR A 1 136 ? -13.859 -20.734 -10.461 1 98 136 THR A O 1
ATOM 1113 N N . LEU A 1 137 ? -12.992 -18.922 -9.531 1 97.5 137 LEU A N 1
ATOM 1114 C CA . LEU A 1 137 ? -11.625 -19.281 -9.898 1 97.5 137 LEU A CA 1
ATOM 1115 C C . LEU A 1 137 ? -11.18 -20.531 -9.164 1 97.5 137 LEU A C 1
ATOM 1117 O O . LEU A 1 137 ? -10.5 -21.391 -9.742 1 97.5 137 LEU A O 1
ATOM 1121 N N . VAL A 1 138 ? -11.57 -20.625 -7.859 1 97.81 138 VAL A N 1
ATOM 1122 C CA . VAL A 1 138 ? -11.25 -21.828 -7.098 1 97.81 138 VAL A CA 1
ATOM 1123 C C . VAL A 1 138 ? -11.898 -23.047 -7.762 1 97.81 138 VAL A C 1
ATOM 1125 O O . VAL A 1 138 ? -11.242 -24.078 -7.969 1 97.81 138 VAL A O 1
ATOM 1128 N N . SER A 1 139 ? -13.164 -22.922 -8.156 1 97.56 139 SER A N 1
ATOM 1129 C CA . SER A 1 139 ? -13.891 -24.016 -8.805 1 97.56 139 SER A CA 1
ATOM 1130 C C . SER A 1 139 ? -13.234 -24.406 -10.125 1 97.56 139 SER A C 1
ATOM 1132 O O . SER A 1 139 ? -13.086 -25.594 -10.414 1 97.56 139 SER A O 1
ATOM 1134 N N . ARG A 1 140 ? -12.836 -23.469 -10.898 1 96.62 140 ARG A N 1
ATOM 1135 C CA . ARG A 1 140 ? -12.172 -23.719 -12.172 1 96.62 140 ARG A CA 1
ATOM 1136 C C . ARG A 1 140 ? -10.844 -24.438 -11.953 1 96.62 140 ARG A C 1
ATOM 1138 O O . ARG A 1 140 ? -10.539 -25.422 -12.648 1 96.62 140 ARG A O 1
ATOM 1145 N N . LEU A 1 141 ? -10.078 -24 -10.984 1 97 141 LEU A N 1
ATOM 1146 C CA . LEU A 1 141 ? -8.773 -24.578 -10.711 1 97 141 LEU A CA 1
ATOM 1147 C C . LEU A 1 141 ? -8.914 -26.016 -10.195 1 97 141 LEU A C 1
ATOM 1149 O O . LEU A 1 141 ? -8.109 -26.891 -10.547 1 97 141 LEU A O 1
ATOM 1153 N N . GLU A 1 142 ? -9.945 -26.234 -9.383 1 95.5 142 GLU A N 1
ATOM 1154 C CA . GLU A 1 142 ? -10.203 -27.578 -8.875 1 95.5 142 GLU A CA 1
ATOM 1155 C C . GLU A 1 142 ? -10.594 -28.516 -10.008 1 95.5 142 GLU A C 1
ATOM 1157 O O . GLU A 1 142 ? -10.242 -29.703 -9.984 1 95.5 142 GLU A O 1
ATOM 1162 N N . ARG A 1 143 ? -11.242 -27.953 -10.977 1 94.19 143 ARG A N 1
ATOM 1163 C CA . ARG A 1 143 ? -11.703 -28.766 -12.102 1 94.19 143 ARG A CA 1
ATOM 1164 C C . ARG A 1 143 ? -10.539 -29.125 -13.023 1 94.19 143 ARG A C 1
ATOM 1166 O O . ARG A 1 143 ? -10.453 -30.25 -13.508 1 94.19 143 ARG A O 1
ATOM 1173 N N . VAL A 1 144 ? -9.68 -28.188 -13.273 1 92.38 144 VAL A N 1
ATOM 1174 C CA . VAL A 1 144 ? -8.602 -28.422 -14.234 1 92.38 144 VAL A CA 1
ATOM 1175 C C . VAL A 1 144 ? -7.504 -29.266 -13.586 1 92.38 144 VAL A C 1
ATOM 1177 O O . VAL A 1 144 ? -6.688 -29.875 -14.281 1 92.38 144 VAL A O 1
ATOM 1180 N N . LYS A 1 145 ? -7.531 -29.281 -12.258 1 83.25 145 LYS A N 1
ATOM 1181 C CA . LYS A 1 145 ? -6.527 -30.031 -11.508 1 83.25 145 LYS A CA 1
ATOM 1182 C C . LYS A 1 145 ? -5.117 -29.656 -11.945 1 83.25 145 LYS A C 1
ATOM 1184 O O . LYS A 1 145 ? -4.766 -28.469 -11.961 1 83.25 145 LYS A O 1
ATOM 1189 N N . ASP A 1 146 ? -4.238 -30.594 -12.289 1 85.12 146 ASP A N 1
ATOM 1190 C CA . ASP A 1 146 ? -2.848 -30.297 -12.609 1 85.12 146 ASP A CA 1
ATOM 1191 C C . ASP A 1 146 ? -2.594 -30.406 -14.109 1 85.12 146 ASP A C 1
ATOM 1193 O O . ASP A 1 146 ? -1.473 -30.703 -14.531 1 85.12 146 ASP A O 1
ATOM 1197 N N . ASN A 1 147 ? -3.701 -30.094 -14.875 1 94.06 147 ASN A N 1
ATOM 1198 C CA . ASN A 1 147 ? -3.543 -30.125 -16.328 1 94.06 147 ASN A CA 1
ATOM 1199 C C . ASN A 1 147 ? -2.789 -28.891 -16.828 1 94.06 147 ASN A C 1
ATOM 1201 O O . ASN A 1 147 ? -3.312 -27.766 -16.766 1 94.06 147 ASN A O 1
ATOM 1205 N N . PRO A 1 148 ? -1.636 -29.125 -17.328 1 94 148 PRO A N 1
ATOM 1206 C CA . PRO A 1 148 ? -0.783 -27.984 -17.688 1 94 148 PRO A CA 1
ATOM 1207 C C . PRO A 1 148 ? -1.385 -27.125 -18.797 1 94 148 PRO A C 1
ATOM 1209 O O . PRO A 1 148 ? -1.232 -25.906 -18.781 1 94 148 PRO A O 1
ATOM 1212 N N . THR A 1 149 ? -2.037 -27.781 -19.719 1 96.31 149 THR A N 1
ATOM 1213 C CA . THR A 1 149 ? -2.635 -27.047 -20.828 1 96.31 149 THR A CA 1
ATOM 1214 C C . THR A 1 149 ? -3.754 -26.141 -20.312 1 96.31 149 THR A C 1
ATOM 1216 O O . THR A 1 149 ? -3.834 -24.969 -20.703 1 96.31 149 THR A O 1
ATOM 1219 N N . ALA A 1 150 ? -4.594 -26.672 -19.5 1 95.88 150 ALA A N 1
ATOM 1220 C CA . ALA A 1 150 ? -5.703 -25.906 -18.938 1 95.88 150 ALA A CA 1
ATOM 1221 C C . ALA A 1 150 ? -5.195 -24.75 -18.078 1 95.88 150 ALA A C 1
ATOM 1223 O O . ALA A 1 150 ? -5.738 -23.641 -18.125 1 95.88 150 ALA A O 1
ATOM 1224 N N . ILE A 1 151 ? -4.184 -24.953 -17.297 1 96.56 151 ILE A N 1
ATOM 1225 C CA . ILE A 1 151 ? -3.59 -23.922 -16.453 1 96.56 151 ILE A CA 1
ATOM 1226 C C . ILE A 1 151 ? -3.012 -22.812 -17.312 1 96.56 151 ILE A C 1
ATOM 1228 O O . ILE A 1 151 ? -3.186 -21.625 -17.016 1 96.56 151 ILE A O 1
ATOM 1232 N N . TYR A 1 152 ? -2.418 -23.203 -18.391 1 96.44 152 TYR A N 1
ATOM 1233 C CA . TYR A 1 152 ? -1.842 -22.219 -19.297 1 96.44 152 TYR A CA 1
ATOM 1234 C C . TYR A 1 152 ? -2.926 -21.359 -19.922 1 96.44 152 TYR A C 1
ATOM 1236 O O . TYR A 1 152 ? -2.766 -20.141 -20.047 1 96.44 152 TYR A O 1
ATOM 1244 N N . MET A 1 153 ? -4.008 -22.016 -20.25 1 96.44 153 MET A N 1
ATOM 1245 C CA . MET A 1 153 ? -5.121 -21.281 -20.844 1 96.44 153 MET A CA 1
ATOM 1246 C C . MET A 1 153 ? -5.707 -20.281 -19.844 1 96.44 153 MET A C 1
ATOM 1248 O O . MET A 1 153 ? -5.984 -19.141 -20.188 1 96.44 153 MET A O 1
ATOM 1252 N N . LEU A 1 154 ? -5.848 -20.75 -18.688 1 96.69 154 LEU A N 1
ATOM 1253 C CA . LEU A 1 154 ? -6.359 -19.875 -17.641 1 96.69 154 LEU A CA 1
ATOM 1254 C C . LEU A 1 154 ? -5.391 -18.734 -17.375 1 96.69 154 LEU A C 1
ATOM 1256 O O . LEU A 1 154 ? -5.812 -17.594 -17.156 1 96.69 154 LEU A O 1
ATOM 1260 N N . ASP A 1 155 ? -4.137 -19.016 -17.375 1 97.69 155 ASP A N 1
ATOM 1261 C CA . ASP A 1 155 ? -3.1 -18 -17.172 1 97.69 155 ASP A CA 1
ATOM 1262 C C . ASP A 1 155 ? -3.184 -16.922 -18.25 1 97.69 155 ASP A C 1
ATOM 1264 O O . ASP A 1 155 ? -3.094 -15.734 -17.938 1 97.69 155 ASP A O 1
ATOM 1268 N N . LYS A 1 156 ? -3.406 -17.297 -19.484 1 97.56 156 LYS A N 1
ATOM 1269 C CA . LYS A 1 156 ? -3.514 -16.359 -20.594 1 97.56 156 LYS A CA 1
ATOM 1270 C C . LYS A 1 156 ? -4.762 -15.492 -20.453 1 97.56 156 LYS A C 1
ATOM 1272 O O . LYS A 1 156 ? -4.73 -14.297 -20.75 1 97.56 156 LYS A O 1
ATOM 1277 N N . GLU A 1 157 ? -5.805 -16.109 -20 1 96.81 157 GLU A N 1
ATOM 1278 C CA . GLU A 1 157 ? -7.039 -15.375 -19.766 1 96.81 157 GLU A CA 1
ATOM 1279 C C . GLU A 1 157 ? -6.848 -14.297 -18.703 1 96.81 157 GLU A C 1
ATOM 1281 O O . GLU A 1 157 ? -7.27 -13.156 -18.875 1 96.81 157 GLU A O 1
ATOM 1286 N N . LEU A 1 158 ? -6.16 -14.633 -17.672 1 97.19 158 LEU A N 1
ATOM 1287 C CA . LEU A 1 158 ? -5.992 -13.742 -16.531 1 97.19 158 LEU A CA 1
ATOM 1288 C C . LEU A 1 158 ? -4.988 -12.641 -16.844 1 97.19 158 LEU A C 1
ATOM 1290 O O . LEU A 1 158 ? -4.949 -11.609 -16.172 1 97.19 158 LEU A O 1
ATOM 1294 N N . GLU A 1 159 ? -4.195 -12.828 -17.844 1 95.56 159 GLU A N 1
ATOM 1295 C CA . GLU A 1 159 ? -3.236 -11.812 -18.281 1 95.56 159 GLU A CA 1
ATOM 1296 C C . GLU A 1 159 ? -3.947 -10.578 -18.828 1 95.56 159 GLU A C 1
ATOM 1298 O O . GLU A 1 159 ? -3.371 -9.492 -18.875 1 95.56 159 GLU A O 1
ATOM 1303 N N . GLN A 1 160 ? -5.203 -10.727 -19.172 1 91.88 160 GLN A N 1
ATOM 1304 C CA . GLN A 1 160 ? -5.969 -9.648 -19.781 1 91.88 160 GLN A CA 1
ATOM 1305 C C . GLN A 1 160 ? -6.707 -8.828 -18.734 1 91.88 160 GLN A C 1
ATOM 1307 O O . GLN A 1 160 ? -7.27 -7.777 -19.047 1 91.88 160 GLN A O 1
ATOM 1312 N N . ARG A 1 161 ? -6.668 -9.289 -17.562 1 86.75 161 ARG A N 1
ATOM 1313 C CA . ARG A 1 161 ? -7.391 -8.594 -16.5 1 86.75 161 ARG A CA 1
ATOM 1314 C C . ARG A 1 161 ? -6.758 -7.234 -16.219 1 86.75 161 ARG A C 1
ATOM 1316 O O . ARG A 1 161 ? -5.531 -7.117 -16.156 1 86.75 161 ARG A O 1
ATOM 1323 N N . VAL A 1 162 ? -7.605 -6.172 -16.172 1 84.31 162 VAL A N 1
ATOM 1324 C CA . VAL A 1 162 ? -7.176 -4.82 -15.836 1 84.31 162 VAL A CA 1
ATOM 1325 C C . VAL A 1 162 ? -8.031 -4.273 -14.695 1 84.31 162 VAL A C 1
ATOM 1327 O O . VAL A 1 162 ? -9.258 -4.41 -14.711 1 84.31 162 VAL A O 1
ATOM 1330 N N . PHE A 1 163 ? -7.297 -3.807 -13.609 1 84.31 163 PHE A N 1
ATOM 1331 C CA . PHE A 1 163 ? -8.047 -3.121 -12.562 1 84.31 163 PHE A CA 1
ATOM 1332 C C . PHE A 1 163 ? -8.617 -1.804 -13.078 1 84.31 163 PHE A C 1
ATOM 1334 O O . PHE A 1 163 ? -7.883 -0.977 -13.625 1 84.31 163 PHE A O 1
ATOM 1341 N N . THR A 1 164 ? -9.906 -1.66 -12.977 1 76.94 164 THR A N 1
ATOM 1342 C CA . THR A 1 164 ? -10.602 -0.413 -13.281 1 76.94 164 THR A CA 1
ATOM 1343 C C . THR A 1 164 ? -11.312 0.126 -12.047 1 76.94 164 THR A C 1
ATOM 1345 O O . THR A 1 164 ? -12.227 -0.518 -11.516 1 76.94 164 THR A O 1
ATOM 1348 N N . ALA A 1 165 ? -10.766 1.283 -11.57 1 75.06 165 ALA A N 1
ATOM 1349 C CA . ALA A 1 165 ? -11.414 1.891 -10.414 1 75.06 165 ALA A CA 1
ATOM 1350 C C . ALA A 1 165 ? -12.859 2.275 -10.727 1 75.06 165 ALA A C 1
ATOM 1352 O O . ALA A 1 165 ? -13.141 2.816 -11.797 1 75.06 165 ALA A O 1
ATOM 1353 N N . PRO A 1 166 ? -13.719 1.862 -9.742 1 69.25 166 PRO A N 1
ATOM 1354 C CA . PRO A 1 166 ? -15.109 2.242 -9.992 1 69.25 166 PRO A CA 1
ATOM 1355 C C . PRO A 1 166 ? -15.297 3.754 -10.117 1 69.25 166 PRO A C 1
ATOM 1357 O O . PRO A 1 166 ? -14.617 4.52 -9.43 1 69.25 166 PRO A O 1
ATOM 1360 N N . VAL A 1 167 ? -15.93 4.176 -11.281 1 56.88 167 VAL A N 1
ATOM 1361 C CA . VAL A 1 167 ? -16.25 5.586 -11.484 1 56.88 167 VAL A CA 1
ATOM 1362 C C . VAL A 1 167 ? -17.281 6.039 -10.438 1 56.88 167 VAL A C 1
ATOM 1364 O O . VAL A 1 167 ? -18.281 5.359 -10.211 1 56.88 167 VAL A O 1
ATOM 1367 N N . VAL A 1 168 ? -16.828 6.789 -9.461 1 48.97 168 VAL A N 1
ATOM 1368 C CA . VAL A 1 168 ? -17.734 7.344 -8.461 1 48.97 168 VAL A CA 1
ATOM 1369 C C . VAL A 1 168 ? -18.703 8.32 -9.125 1 48.97 168 VAL A C 1
ATOM 1371 O O . VAL A 1 168 ? -18.281 9.25 -9.82 1 48.97 168 VAL A O 1
ATOM 1374 N N . GLU A 1 169 ? -20.094 7.992 -9.453 1 37.25 169 GLU A N 1
ATOM 1375 C CA . GLU A 1 169 ? -21.125 8.953 -9.82 1 37.25 169 GLU A CA 1
ATOM 1376 C C . GLU A 1 169 ? -21.375 9.953 -8.703 1 37.25 169 GLU A C 1
ATOM 1378 O O . GLU A 1 169 ? -21.266 9.617 -7.52 1 37.25 169 GLU A O 1
ATOM 1383 N N . MET B 1 1 ? 21.859 -15.375 -11.617 1 88.19 1 MET B N 1
ATOM 1384 C CA . MET B 1 1 ? 20.906 -15.375 -10.508 1 88.19 1 MET B CA 1
ATOM 1385 C C . MET B 1 1 ? 21.438 -14.555 -9.336 1 88.19 1 MET B C 1
ATOM 1387 O O . MET B 1 1 ? 22.625 -14.562 -9.055 1 88.19 1 MET B O 1
ATOM 1391 N N . ILE B 1 2 ? 20.609 -13.68 -8.75 1 95.75 2 ILE B N 1
ATOM 1392 C CA . ILE B 1 2 ? 21.016 -12.836 -7.629 1 95.75 2 ILE B CA 1
ATOM 1393 C C . ILE B 1 2 ? 21.375 -13.711 -6.426 1 95.75 2 ILE B C 1
ATOM 1395 O O . ILE B 1 2 ? 20.781 -14.781 -6.234 1 95.75 2 ILE B O 1
ATOM 1399 N N . SER B 1 3 ? 22.375 -13.32 -5.668 1 97.88 3 SER B N 1
ATOM 1400 C CA . SER B 1 3 ? 22.766 -14.086 -4.488 1 97.88 3 SER B CA 1
ATOM 1401 C C . SER B 1 3 ? 21.688 -14.062 -3.418 1 97.88 3 SER B C 1
ATOM 1403 O O . SER B 1 3 ? 20.859 -13.148 -3.383 1 97.88 3 SER B O 1
ATOM 1405 N N . GLU B 1 4 ? 21.734 -15.094 -2.539 1 97.94 4 GLU B N 1
ATOM 1406 C CA . GLU B 1 4 ? 20.766 -15.148 -1.447 1 97.94 4 GLU B CA 1
ATOM 1407 C C . GLU B 1 4 ? 20.891 -13.93 -0.536 1 97.94 4 GLU B C 1
ATOM 1409 O O . GLU B 1 4 ? 19.891 -13.383 -0.078 1 97.94 4 GLU B O 1
ATOM 1414 N N . LYS B 1 5 ? 22.141 -13.586 -0.299 1 98.19 5 LYS B N 1
ATOM 1415 C CA . LYS B 1 5 ? 22.406 -12.453 0.575 1 98.19 5 LYS B CA 1
ATOM 1416 C C . LYS B 1 5 ? 21.844 -11.164 -0.013 1 98.19 5 LYS B C 1
ATOM 1418 O O . LYS B 1 5 ? 21.172 -10.398 0.685 1 98.19 5 LYS B O 1
ATOM 1423 N N . LEU B 1 6 ? 22.078 -10.93 -1.232 1 98.38 6 LEU B N 1
ATOM 1424 C CA . LEU B 1 6 ? 21.594 -9.727 -1.899 1 98.38 6 LEU B CA 1
ATOM 1425 C C . LEU B 1 6 ? 20.078 -9.766 -2.045 1 98.38 6 LEU B C 1
ATOM 1427 O O . LEU B 1 6 ? 19.406 -8.742 -1.861 1 98.38 6 LEU B O 1
ATOM 1431 N N . ASN B 1 7 ? 19.531 -10.922 -2.379 1 98.62 7 ASN B N 1
ATOM 1432 C CA . ASN B 1 7 ? 18.078 -11.07 -2.463 1 98.62 7 ASN B CA 1
ATOM 1433 C C . ASN B 1 7 ? 17.406 -10.734 -1.135 1 98.62 7 ASN B C 1
ATOM 1435 O O . ASN B 1 7 ? 16.391 -10.039 -1.109 1 98.62 7 ASN B O 1
ATOM 1439 N N . LYS B 1 8 ? 17.953 -11.219 -0.08 1 98.69 8 LYS B N 1
ATOM 1440 C CA . LYS B 1 8 ? 17.422 -10.914 1.241 1 98.69 8 LYS B CA 1
ATOM 1441 C C . LYS B 1 8 ? 17.469 -9.422 1.53 1 98.69 8 LYS B C 1
ATOM 1443 O O . LYS B 1 8 ? 16.516 -8.852 2.066 1 98.69 8 LYS B O 1
ATOM 1448 N N . ALA B 1 9 ? 18.562 -8.828 1.188 1 98.75 9 ALA B N 1
ATOM 1449 C CA . ALA B 1 9 ? 18.734 -7.395 1.439 1 98.75 9 ALA B CA 1
ATOM 1450 C C . ALA B 1 9 ? 17.734 -6.574 0.634 1 98.75 9 ALA B C 1
ATOM 1452 O O . ALA B 1 9 ? 17.188 -5.586 1.131 1 98.75 9 ALA B O 1
ATOM 1453 N N . ILE B 1 10 ? 17.5 -6.93 -0.617 1 98.81 10 ILE B N 1
ATOM 1454 C C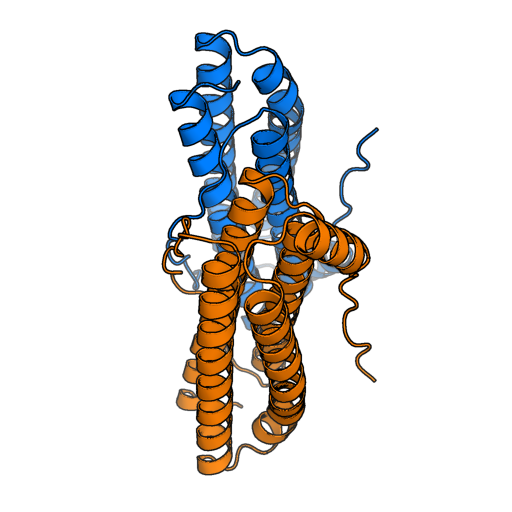A . ILE B 1 10 ? 16.547 -6.207 -1.446 1 98.81 10 ILE B CA 1
ATOM 1455 C C . ILE B 1 10 ? 15.133 -6.441 -0.925 1 98.81 10 ILE B C 1
ATOM 1457 O O . ILE B 1 10 ? 14.305 -5.523 -0.915 1 98.81 10 ILE B O 1
ATOM 1461 N N . ASN B 1 11 ? 14.828 -7.641 -0.448 1 98.81 11 ASN B N 1
ATOM 1462 C CA . ASN B 1 11 ? 13.531 -7.895 0.171 1 98.81 11 ASN B CA 1
ATOM 1463 C C . ASN B 1 11 ? 13.328 -7.027 1.409 1 98.81 11 ASN B C 1
ATOM 1465 O O . ASN B 1 11 ? 12.227 -6.52 1.64 1 98.81 11 ASN B O 1
ATOM 1469 N N . ASP B 1 12 ? 14.391 -6.883 2.184 1 98.69 12 ASP B N 1
ATOM 1470 C CA . ASP B 1 12 ? 14.312 -5.98 3.328 1 98.69 12 ASP B CA 1
ATOM 1471 C C . ASP B 1 12 ? 13.984 -4.559 2.883 1 98.69 12 ASP B C 1
ATOM 1473 O O . ASP B 1 12 ? 13.211 -3.857 3.545 1 98.69 12 ASP B O 1
ATOM 1477 N N . GLN B 1 13 ? 14.594 -4.137 1.787 1 98.81 13 GLN B N 1
ATOM 1478 C CA . GLN B 1 13 ? 14.328 -2.805 1.259 1 98.81 13 GLN B CA 1
ATOM 1479 C C . GLN B 1 13 ? 12.891 -2.693 0.745 1 98.81 13 GLN B C 1
ATOM 1481 O O . GLN B 1 13 ? 12.242 -1.659 0.918 1 98.81 13 GLN B O 1
ATOM 1486 N N . ILE B 1 14 ? 12.344 -3.723 0.051 1 98.75 14 ILE B N 1
ATOM 1487 C CA . ILE B 1 14 ? 10.953 -3.754 -0.383 1 98.75 14 ILE B CA 1
ATOM 1488 C C . ILE B 1 14 ? 10.039 -3.523 0.814 1 98.75 14 ILE B C 1
ATOM 1490 O O . ILE B 1 14 ? 9.156 -2.66 0.774 1 98.75 14 ILE B O 1
ATOM 1494 N N . ASN B 1 15 ? 10.281 -4.215 1.882 1 98.62 15 ASN B N 1
ATOM 1495 C CA . ASN B 1 15 ? 9.477 -4.07 3.092 1 98.62 15 ASN B CA 1
ATOM 1496 C C . ASN B 1 15 ? 9.602 -2.67 3.684 1 98.62 15 ASN B C 1
ATOM 1498 O O . ASN B 1 15 ? 8.617 -2.111 4.176 1 98.62 15 ASN B O 1
ATOM 1502 N N . PHE B 1 16 ? 10.758 -2.168 3.621 1 98.75 16 PHE B N 1
ATOM 1503 C CA . PHE B 1 16 ? 10.984 -0.843 4.188 1 98.75 16 PHE B CA 1
ATOM 1504 C C . PHE B 1 16 ? 10.258 0.223 3.371 1 98.75 16 PHE B C 1
ATOM 1506 O O . PHE B 1 16 ? 9.766 1.205 3.926 1 98.75 16 PHE B O 1
ATOM 1513 N N . GLU B 1 17 ? 10.203 0.065 2.002 1 98.69 17 GLU B N 1
ATOM 1514 C CA . GLU B 1 17 ? 9.414 0.979 1.177 1 98.69 17 GLU B CA 1
ATOM 1515 C C . GLU B 1 17 ? 7.938 0.931 1.551 1 98.69 17 GLU B C 1
ATOM 1517 O O . GLU B 1 17 ? 7.266 1.962 1.569 1 98.69 17 GLU B O 1
ATOM 1522 N N . MET B 1 18 ? 7.438 -0.212 1.83 1 98.56 18 MET B N 1
ATOM 1523 C CA . MET B 1 18 ? 6.051 -0.348 2.271 1 98.56 18 MET B CA 1
ATOM 1524 C C . MET B 1 18 ? 5.84 0.337 3.619 1 98.56 18 MET B C 1
ATOM 1526 O O . MET B 1 18 ? 4.816 0.988 3.834 1 98.56 18 MET B O 1
ATOM 1530 N N . GLU B 1 19 ? 6.781 0.151 4.508 1 98.62 19 GLU B N 1
ATOM 1531 C CA . GLU B 1 19 ? 6.723 0.851 5.789 1 98.62 19 GLU B CA 1
ATOM 1532 C C . GLU B 1 19 ? 6.711 2.363 5.59 1 98.62 19 GLU B C 1
ATOM 1534 O O . GLU B 1 19 ? 5.938 3.072 6.238 1 98.62 19 GLU B O 1
ATOM 1539 N N . SER B 1 20 ? 7.602 2.818 4.676 1 98.75 20 SER B N 1
ATOM 1540 C CA . SER B 1 20 ? 7.66 4.242 4.359 1 98.75 20 SER B CA 1
ATOM 1541 C C . SER B 1 20 ? 6.32 4.742 3.828 1 98.75 20 SER B C 1
ATOM 1543 O O . SER B 1 20 ? 5.871 5.832 4.191 1 98.75 20 SER B O 1
ATOM 1545 N N . GLU B 1 21 ? 5.695 3.936 2.93 1 98.5 21 GLU B N 1
ATOM 1546 C CA . GLU B 1 21 ? 4.367 4.262 2.414 1 98.5 21 GLU B CA 1
ATOM 1547 C C . GLU B 1 21 ? 3.375 4.492 3.549 1 98.5 21 GLU B C 1
ATOM 1549 O O . GLU B 1 21 ? 2.646 5.488 3.551 1 98.5 21 GLU B O 1
ATOM 1554 N N . ASN B 1 22 ? 3.396 3.637 4.547 1 98.69 22 ASN B N 1
ATOM 1555 C CA . ASN B 1 22 ? 2.473 3.744 5.672 1 98.69 22 ASN B CA 1
ATOM 1556 C C . ASN B 1 22 ? 2.809 4.938 6.562 1 98.69 22 ASN B C 1
ATOM 1558 O O . ASN B 1 22 ? 1.913 5.566 7.129 1 98.69 22 ASN B O 1
ATOM 1562 N N . ILE B 1 23 ? 4.102 5.211 6.742 1 98.88 23 ILE B N 1
ATOM 1563 C CA . ILE B 1 23 ? 4.535 6.379 7.496 1 98.88 23 ILE B CA 1
ATOM 1564 C C . ILE B 1 23 ? 3.959 7.645 6.863 1 98.88 23 ILE B C 1
ATOM 1566 O O . ILE B 1 23 ? 3.361 8.477 7.555 1 98.88 23 ILE B O 1
ATOM 1570 N N . TYR B 1 24 ? 4.07 7.754 5.574 1 98.81 24 TYR B N 1
ATOM 1571 C CA . TYR B 1 24 ? 3.582 8.953 4.895 1 98.81 24 TYR B CA 1
ATOM 1572 C C . TYR B 1 24 ? 2.059 8.992 4.895 1 98.81 24 TYR B C 1
ATOM 1574 O O . TYR B 1 24 ? 1.462 10.07 4.957 1 98.81 24 TYR B O 1
ATOM 1582 N N . LEU B 1 25 ? 1.42 7.812 4.844 1 98.81 25 LEU B N 1
ATOM 1583 C CA . LEU B 1 25 ? -0.034 7.773 4.953 1 98.81 25 LEU B CA 1
ATOM 1584 C C . LEU B 1 25 ? -0.491 8.305 6.309 1 98.81 25 LEU B C 1
ATOM 1586 O O . LEU B 1 25 ? -1.478 9.039 6.391 1 98.81 25 LEU B O 1
ATOM 1590 N N . ALA B 1 26 ? 0.237 7.977 7.348 1 98.88 26 ALA B N 1
ATOM 1591 C CA . ALA B 1 26 ? -0.061 8.492 8.68 1 98.88 26 ALA B CA 1
ATOM 1592 C C . ALA B 1 26 ? 0.13 10.008 8.742 1 98.88 26 ALA B C 1
ATOM 1594 O O . ALA B 1 26 ? -0.666 10.711 9.367 1 98.88 26 ALA B O 1
ATOM 1595 N N . MET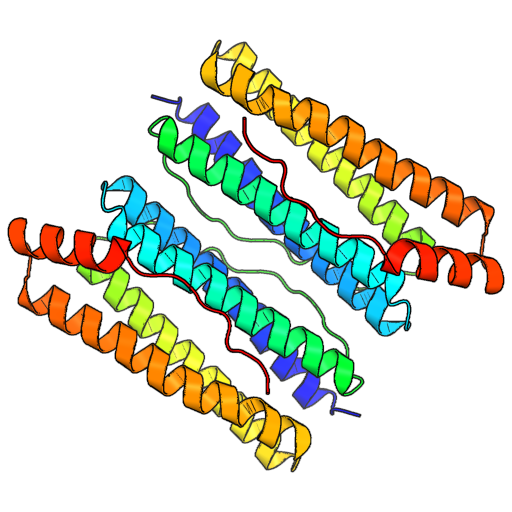 B 1 27 ? 1.158 10.492 8.109 1 98.88 27 MET B N 1
ATOM 1596 C CA . MET B 1 27 ? 1.42 11.93 8.086 1 98.88 27 MET B CA 1
ATOM 1597 C C . MET B 1 27 ? 0.35 12.664 7.285 1 98.88 27 MET B C 1
ATOM 1599 O O . MET B 1 27 ? -0.055 13.766 7.652 1 98.88 27 MET B O 1
ATOM 1603 N N . ARG B 1 28 ? -0.068 12.016 6.18 1 98.69 28 ARG B N 1
ATOM 1604 C CA . ARG B 1 28 ? -1.199 12.555 5.43 1 98.69 28 ARG B CA 1
ATOM 1605 C C . ARG B 1 28 ? -2.43 12.688 6.316 1 98.69 28 ARG B C 1
ATOM 1607 O O . ARG B 1 28 ? -3.08 13.734 6.328 1 98.69 28 ARG B O 1
ATOM 1614 N N . ALA B 1 29 ? -2.699 11.641 7.078 1 98.75 29 ALA B N 1
ATOM 1615 C CA . ALA B 1 29 ? -3.852 11.633 7.977 1 98.75 29 ALA B CA 1
ATOM 1616 C C . ALA B 1 29 ? -3.748 12.75 9.008 1 98.75 29 ALA B C 1
ATOM 1618 O O . ALA B 1 29 ? -4.742 13.406 9.32 1 98.75 29 ALA B O 1
ATOM 1619 N N . TYR B 1 30 ? -2.592 12.984 9.523 1 98.62 30 TYR B N 1
ATOM 1620 C CA . TYR B 1 30 ? -2.373 14.062 10.492 1 98.62 30 TYR B CA 1
ATOM 1621 C C . TYR B 1 30 ? -2.684 15.422 9.875 1 98.62 30 TYR B C 1
ATOM 1623 O O . TYR B 1 30 ? -3.424 16.219 10.453 1 98.62 30 TYR B O 1
ATOM 1631 N N . CYS B 1 31 ? -2.145 15.656 8.688 1 98.38 31 CYS B N 1
ATOM 1632 C CA . CYS B 1 31 ? -2.346 16.938 8.023 1 98.38 31 CYS B CA 1
ATOM 1633 C C . CYS B 1 31 ? -3.818 17.172 7.715 1 98.38 31 CYS B C 1
ATOM 1635 O O . CYS B 1 31 ? -4.324 18.281 7.859 1 98.38 31 CYS B O 1
ATOM 1637 N N . LYS B 1 32 ? -4.52 16.094 7.32 1 97.94 32 LYS B N 1
ATOM 1638 C CA . LYS B 1 32 ? -5.957 16.188 7.082 1 97.94 32 LYS B CA 1
ATOM 1639 C C . LYS B 1 32 ? -6.703 16.594 8.352 1 97.94 32 LYS B C 1
ATOM 1641 O O . LYS B 1 32 ? -7.621 17.406 8.312 1 97.94 32 LYS B O 1
ATOM 1646 N N . SER B 1 33 ? -6.25 16.062 9.469 1 96.69 33 SER B N 1
ATOM 1647 C CA . SER B 1 33 ? -6.953 16.25 10.734 1 96.69 33 SER B CA 1
ATOM 1648 C C . SER B 1 33 ? -6.848 17.703 11.211 1 96.69 33 SER B C 1
ATOM 1650 O O . SER B 1 33 ? -7.668 18.156 12.016 1 96.69 33 SER B O 1
ATOM 1652 N N . ILE B 1 34 ? -5.852 18.438 10.703 1 95.44 34 ILE B N 1
ATOM 1653 C CA . ILE B 1 34 ? -5.711 19.844 11.117 1 95.44 34 ILE B CA 1
ATOM 1654 C C . ILE B 1 34 ? -6.051 20.75 9.945 1 95.44 34 ILE B C 1
ATOM 1656 O O . ILE B 1 34 ? -5.609 21.906 9.898 1 95.44 34 ILE B O 1
ATOM 1660 N N . ASP B 1 35 ? -6.699 20.219 8.922 1 96.12 35 ASP B N 1
ATOM 1661 C CA . ASP B 1 35 ? -7.328 20.938 7.812 1 96.12 35 ASP B CA 1
ATOM 1662 C C . ASP B 1 35 ? -6.277 21.594 6.926 1 96.12 35 ASP B C 1
ATOM 1664 O O . ASP B 1 35 ? -6.484 22.719 6.445 1 96.12 35 ASP B O 1
ATOM 1668 N N . LEU B 1 36 ? -5.156 20.969 6.777 1 97.19 36 LEU B N 1
ATOM 1669 C CA . LEU B 1 36 ? -4.129 21.422 5.836 1 97.19 36 LEU B CA 1
ATOM 1670 C C . LEU B 1 36 ? -4.055 20.484 4.633 1 97.19 36 LEU B C 1
ATOM 1672 O O . LEU B 1 36 ? -3.17 19.625 4.559 1 97.19 36 LEU B O 1
ATOM 1676 N N . ASP B 1 37 ? -4.949 20.75 3.682 1 97.75 37 ASP B N 1
ATOM 1677 C CA . ASP B 1 37 ? -5.188 19.844 2.559 1 97.75 37 ASP B CA 1
ATOM 1678 C C . ASP B 1 37 ? -4.004 19.844 1.598 1 97.75 37 ASP B C 1
ATOM 1680 O O . ASP B 1 37 ? -3.715 18.828 0.966 1 97.75 37 ASP B O 1
ATOM 1684 N N . GLY B 1 38 ? -3.377 20.938 1.414 1 98.44 38 GLY B N 1
ATOM 1685 C CA . GLY B 1 38 ? -2.188 20.969 0.577 1 98.44 38 GLY B CA 1
ATOM 1686 C C . GLY B 1 38 ? -1.055 20.125 1.111 1 98.44 38 GLY B C 1
ATOM 1687 O O . GLY B 1 38 ? -0.43 19.359 0.361 1 98.44 38 GLY B O 1
ATOM 1688 N N . PHE B 1 39 ? -0.817 20.234 2.412 1 98.5 39 PHE B N 1
ATOM 1689 C CA . PHE B 1 39 ? 0.193 19.406 3.049 1 98.5 39 PHE B CA 1
ATOM 1690 C C . PHE B 1 39 ? -0.203 17.922 2.986 1 98.5 39 PHE B C 1
ATOM 1692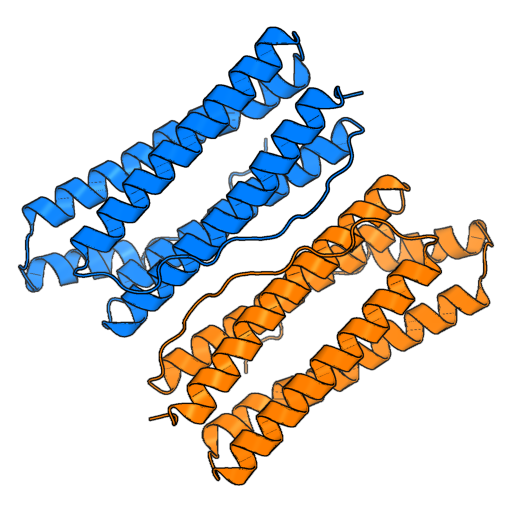 O O . PHE B 1 39 ? 0.645 17.062 2.768 1 98.5 39 PHE B O 1
ATOM 1699 N N . ALA B 1 40 ? -1.488 17.641 3.188 1 98.44 40 ALA B N 1
ATOM 1700 C CA . ALA B 1 40 ? -1.976 16.266 3.035 1 98.44 40 ALA B CA 1
ATOM 1701 C C . ALA B 1 40 ? -1.722 15.75 1.622 1 98.44 40 ALA B C 1
ATOM 1703 O O . ALA B 1 40 ? -1.336 14.594 1.439 1 98.44 40 ALA B O 1
ATOM 1704 N N . ASN B 1 41 ? -1.942 16.625 0.688 1 98.44 41 ASN B N 1
ATOM 1705 C CA . ASN B 1 41 ? -1.7 16.266 -0.705 1 98.44 41 ASN B CA 1
ATOM 1706 C C . ASN B 1 41 ? -0.227 15.961 -0.956 1 98.44 41 ASN B C 1
ATOM 1708 O O . ASN B 1 41 ? 0.098 15.039 -1.705 1 98.44 41 ASN B O 1
ATOM 1712 N N . PHE B 1 42 ? 0.642 16.766 -0.395 1 98.44 42 PHE B N 1
ATOM 1713 C CA . PHE B 1 42 ? 2.07 16.484 -0.495 1 98.44 42 PHE B CA 1
ATOM 1714 C C . PHE B 1 42 ? 2.375 15.055 -0.055 1 98.44 42 PHE B C 1
ATOM 1716 O O . PHE B 1 42 ? 3.066 14.32 -0.76 1 98.44 42 PHE B O 1
ATOM 1723 N N . PHE B 1 43 ? 1.827 14.656 1.078 1 98.69 43 PHE B N 1
ATOM 1724 C CA . PHE B 1 43 ? 2.119 13.328 1.604 1 98.69 43 PHE B CA 1
ATOM 1725 C C . PHE B 1 43 ? 1.417 12.258 0.784 1 98.69 43 PHE B C 1
ATOM 1727 O O . PHE B 1 43 ? 1.907 11.133 0.675 1 98.69 43 PHE B O 1
ATOM 1734 N N . ASP B 1 44 ? 0.281 12.555 0.172 1 98.06 44 ASP B N 1
ATOM 1735 C CA . ASP B 1 44 ? -0.335 11.617 -0.759 1 98.06 44 ASP B CA 1
ATOM 1736 C C . ASP B 1 44 ? 0.597 11.312 -1.93 1 98.06 44 ASP B C 1
ATOM 1738 O O . ASP B 1 44 ? 0.728 10.156 -2.342 1 98.06 44 ASP B O 1
ATOM 1742 N N . ALA B 1 45 ? 1.208 12.32 -2.471 1 97.69 45 ALA B N 1
ATOM 1743 C CA . ALA B 1 45 ? 2.182 12.133 -3.541 1 97.69 45 ALA B CA 1
ATOM 1744 C C . ALA B 1 45 ? 3.35 11.266 -3.078 1 97.69 45 ALA B C 1
ATOM 1746 O O . ALA B 1 45 ? 3.842 10.422 -3.832 1 97.69 45 ALA B O 1
ATOM 1747 N N . GLN B 1 46 ? 3.762 11.516 -1.823 1 97.94 46 GLN B N 1
ATOM 1748 C CA . GLN B 1 46 ? 4.844 10.711 -1.269 1 97.94 46 GLN B CA 1
ATOM 1749 C C . GLN B 1 46 ? 4.43 9.25 -1.129 1 97.94 46 GLN B C 1
ATOM 1751 O O . GLN B 1 46 ? 5.23 8.344 -1.368 1 97.94 46 GLN B O 1
ATOM 1756 N N . VAL B 1 47 ? 3.211 8.961 -0.721 1 98.19 47 VAL B N 1
ATOM 1757 C CA . VAL B 1 47 ? 2.672 7.613 -0.614 1 98.19 47 VAL B CA 1
ATOM 1758 C C . VAL B 1 47 ? 2.773 6.906 -1.964 1 98.19 47 VAL B C 1
ATOM 1760 O O . VAL B 1 47 ? 3.277 5.785 -2.051 1 98.19 47 VAL B O 1
ATOM 1763 N N . LYS B 1 48 ? 2.328 7.57 -3.004 1 97.19 48 LYS B N 1
ATOM 1764 C CA . LYS B 1 48 ? 2.355 7.008 -4.352 1 97.19 48 LYS B CA 1
ATOM 1765 C C . LYS B 1 48 ? 3.789 6.77 -4.816 1 97.19 48 LYS B C 1
ATOM 1767 O O . LYS B 1 48 ? 4.074 5.762 -5.465 1 97.19 48 LYS B O 1
ATOM 1772 N N . GLU B 1 49 ? 4.645 7.641 -4.484 1 97.19 49 GLU B N 1
ATOM 1773 C CA . GLU B 1 49 ? 6.051 7.508 -4.855 1 97.19 49 GLU B CA 1
ATOM 1774 C C . GLU B 1 49 ? 6.684 6.293 -4.184 1 97.19 49 GLU B C 1
ATOM 1776 O O . GLU B 1 49 ? 7.41 5.527 -4.828 1 97.19 49 GLU B O 1
ATOM 1781 N N . GLU B 1 50 ? 6.402 6.156 -2.83 1 98.06 50 GLU B N 1
ATOM 1782 C CA . GLU B 1 50 ? 6.969 5 -2.141 1 98.06 50 GLU B CA 1
ATOM 1783 C C . GLU B 1 50 ? 6.438 3.695 -2.725 1 98.06 50 GLU B C 1
ATOM 1785 O O . GLU B 1 50 ? 7.156 2.695 -2.779 1 98.06 50 GLU B O 1
ATOM 1790 N N . ARG B 1 51 ? 5.184 3.672 -3.072 1 97.12 51 ARG B N 1
ATOM 1791 C CA . ARG B 1 51 ? 4.637 2.496 -3.74 1 97.12 51 ARG B CA 1
ATOM 1792 C C . ARG B 1 51 ? 5.371 2.219 -5.047 1 97.12 51 ARG B C 1
ATOM 1794 O O . ARG B 1 51 ? 5.68 1.067 -5.359 1 97.12 51 ARG B O 1
ATOM 1801 N N . PHE B 1 52 ? 5.617 3.252 -5.785 1 97.62 52 PHE B N 1
ATOM 1802 C CA . PHE B 1 52 ? 6.379 3.117 -7.02 1 97.62 52 PHE B CA 1
ATOM 1803 C C . PHE B 1 52 ? 7.75 2.51 -6.746 1 97.62 52 PHE B C 1
ATOM 1805 O O . PHE B 1 52 ? 8.18 1.591 -7.445 1 97.62 52 PHE B O 1
ATOM 1812 N N . HIS B 1 53 ? 8.461 3.01 -5.707 1 98.5 53 HIS B N 1
ATOM 1813 C CA . HIS B 1 53 ? 9.758 2.457 -5.324 1 98.5 53 HIS B CA 1
ATOM 1814 C C . HIS B 1 53 ? 9.648 0.973 -4.992 1 98.5 53 HIS B C 1
ATOM 1816 O O . HIS B 1 53 ? 10.453 0.167 -5.461 1 98.5 53 HIS B O 1
ATOM 1822 N N . CYS B 1 54 ? 8.656 0.645 -4.227 1 98.44 54 CYS B N 1
ATOM 1823 C CA . CYS B 1 5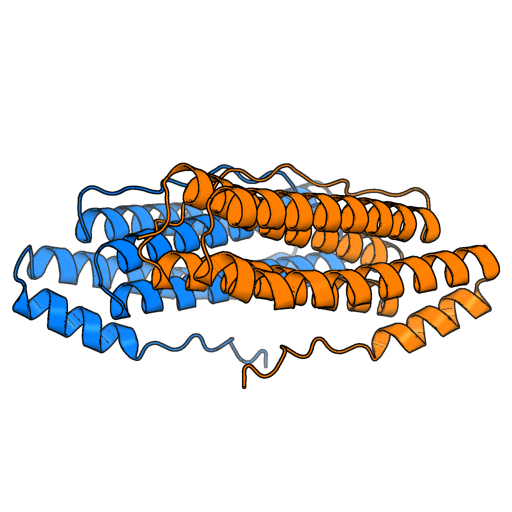4 ? 8.422 -0.733 -3.811 1 98.44 54 CYS B CA 1
ATOM 1824 C C . CYS B 1 54 ? 8.273 -1.647 -5.023 1 98.44 54 CYS B C 1
ATOM 1826 O O . CYS B 1 54 ? 8.938 -2.684 -5.105 1 98.44 54 CYS B O 1
ATOM 1828 N N . MET B 1 55 ? 7.441 -1.241 -5.953 1 98.06 55 MET B N 1
ATOM 1829 C CA . MET B 1 55 ? 7.148 -2.076 -7.113 1 98.06 55 MET B CA 1
ATOM 1830 C C . MET B 1 55 ? 8.359 -2.166 -8.039 1 98.06 55 MET B C 1
ATOM 1832 O O . MET B 1 55 ? 8.586 -3.199 -8.672 1 98.06 55 MET B O 1
ATOM 1836 N N . LYS B 1 56 ? 9.164 -1.082 -8.141 1 98.38 56 LYS B N 1
ATOM 1837 C CA . LYS B 1 56 ? 10.406 -1.127 -8.914 1 98.38 56 LYS B CA 1
ATOM 1838 C C . LYS B 1 56 ? 11.352 -2.193 -8.375 1 98.38 56 LYS B C 1
ATOM 1840 O O . LYS B 1 56 ? 11.922 -2.975 -9.141 1 98.38 56 LYS B O 1
ATOM 1845 N N . PHE B 1 57 ? 11.492 -2.303 -7.047 1 98.81 57 PHE B N 1
ATOM 1846 C CA . PHE B 1 57 ? 12.305 -3.344 -6.426 1 98.81 57 PHE B CA 1
ATOM 1847 C C . PHE B 1 57 ? 11.703 -4.723 -6.676 1 98.81 57 PHE B C 1
ATOM 1849 O O . PHE B 1 57 ? 12.414 -5.664 -7.02 1 98.81 57 PHE B O 1
ATOM 1856 N N . PHE B 1 58 ? 10.398 -4.77 -6.52 1 98.62 58 PHE B N 1
ATOM 1857 C CA . PHE B 1 58 ? 9.664 -6.016 -6.699 1 98.62 58 PHE B CA 1
ATOM 1858 C C . PHE B 1 58 ? 9.906 -6.594 -8.086 1 98.62 58 PHE B C 1
ATOM 1860 O O . PHE B 1 58 ? 10.289 -7.762 -8.227 1 98.62 58 PHE B O 1
ATOM 1867 N N . ASP B 1 59 ? 9.75 -5.785 -9.062 1 97.81 59 ASP B N 1
ATOM 1868 C CA . ASP B 1 59 ? 9.898 -6.227 -10.445 1 97.81 59 ASP B CA 1
ATOM 1869 C C . ASP B 1 59 ? 11.352 -6.59 -10.758 1 97.81 59 ASP B C 1
ATOM 1871 O O . ASP B 1 59 ? 11.617 -7.559 -11.469 1 97.81 59 ASP B O 1
ATOM 1875 N N . TYR B 1 60 ? 12.297 -5.859 -10.227 1 98.56 60 TYR B N 1
ATOM 1876 C CA . TYR B 1 60 ? 13.711 -6.129 -10.453 1 98.56 60 TYR B CA 1
ATOM 1877 C C . TYR B 1 60 ? 14.102 -7.504 -9.922 1 98.56 60 TYR B C 1
ATOM 1879 O O . TYR B 1 60 ? 14.758 -8.281 -10.617 1 98.56 60 TYR B O 1
ATOM 1887 N N . VAL B 1 61 ? 13.68 -7.789 -8.656 1 98.38 61 VAL B N 1
ATOM 1888 C CA . VAL B 1 61 ? 14 -9.07 -8.023 1 98.38 61 VAL B CA 1
ATOM 1889 C C . VAL B 1 61 ? 13.516 -10.219 -8.906 1 98.38 61 VAL B C 1
ATOM 1891 O O . VAL B 1 61 ? 14.258 -11.172 -9.148 1 98.38 61 VAL B O 1
ATOM 1894 N N . ASN B 1 62 ? 12.305 -10.031 -9.406 1 96.69 62 ASN B N 1
ATOM 1895 C CA . ASN B 1 62 ? 11.773 -11.062 -10.281 1 96.69 62 ASN B CA 1
ATOM 1896 C C . ASN B 1 62 ? 12.562 -11.156 -11.586 1 96.69 62 ASN B C 1
ATOM 1898 O O . ASN B 1 62 ? 12.812 -12.258 -12.086 1 96.69 62 ASN B O 1
ATOM 1902 N N . GLN B 1 63 ? 12.953 -10.07 -12.094 1 96.56 63 GLN B N 1
ATOM 1903 C CA . GLN B 1 63 ? 13.68 -10.008 -13.352 1 96.56 63 GLN B CA 1
ATOM 1904 C C . GLN B 1 63 ? 15.023 -10.727 -13.25 1 96.56 63 GLN B C 1
ATOM 1906 O O . GLN B 1 63 ? 15.477 -11.359 -14.211 1 96.56 63 GLN B O 1
ATOM 1911 N N . VAL B 1 64 ? 15.641 -10.703 -12.094 1 97.38 64 VAL B N 1
ATOM 1912 C CA . VAL B 1 64 ? 16.984 -11.25 -11.969 1 97.38 64 VAL B CA 1
ATOM 1913 C C . VAL B 1 64 ? 16.938 -12.625 -11.312 1 97.38 64 VAL B C 1
ATOM 1915 O O . VAL B 1 64 ? 17.938 -13.117 -10.805 1 97.38 64 VAL B O 1
ATOM 1918 N N . GLY B 1 65 ? 15.781 -13.203 -11.266 1 95.81 65 GLY B N 1
ATOM 1919 C CA . GLY B 1 65 ? 15.617 -14.594 -10.867 1 95.81 65 GLY B CA 1
ATOM 1920 C C . GLY B 1 65 ? 15.547 -14.781 -9.367 1 95.81 65 GLY B C 1
ATOM 1921 O O . GLY B 1 65 ? 15.742 -15.891 -8.867 1 95.81 65 GLY B O 1
ATOM 1922 N N . GLY B 1 66 ? 15.312 -13.672 -8.586 1 97.56 66 GLY B N 1
ATOM 1923 C CA . GLY B 1 66 ? 15.117 -13.766 -7.145 1 97.56 66 GLY B CA 1
ATOM 1924 C C . GLY B 1 66 ? 13.672 -14.039 -6.762 1 97.56 66 GLY B C 1
ATOM 1925 O O . GLY B 1 66 ? 12.82 -14.234 -7.629 1 97.56 66 GLY B O 1
ATOM 1926 N N . ARG B 1 67 ? 13.484 -14.195 -5.418 1 97.94 67 ARG B N 1
ATOM 1927 C CA . ARG B 1 67 ? 12.164 -14.391 -4.832 1 97.94 67 ARG B CA 1
ATOM 1928 C C . ARG B 1 67 ? 11.797 -13.234 -3.908 1 97.94 67 ARG B C 1
ATOM 1930 O O . ARG B 1 67 ? 12.547 -12.898 -2.994 1 97.94 67 ARG B O 1
ATOM 1937 N N . VAL B 1 68 ? 10.656 -12.641 -4.234 1 98.62 68 VAL B N 1
ATOM 1938 C CA . VAL B 1 68 ? 10.156 -11.586 -3.352 1 98.62 68 VAL B CA 1
ATOM 1939 C C . VAL B 1 68 ? 9.414 -12.211 -2.17 1 98.62 68 VAL B C 1
ATOM 1941 O O . VAL B 1 68 ? 8.633 -13.148 -2.346 1 98.62 68 VAL B O 1
ATOM 1944 N N . GLU B 1 69 ? 9.664 -11.734 -1.011 1 98.62 69 GLU B N 1
ATOM 1945 C CA . GLU B 1 69 ? 8.945 -12.094 0.21 1 98.62 69 GLU B CA 1
ATOM 1946 C C . GLU B 1 69 ? 8.461 -10.852 0.951 1 98.62 69 GLU B C 1
ATOM 1948 O O . GLU B 1 69 ? 9.242 -9.922 1.195 1 98.62 69 GLU B O 1
ATOM 1953 N N . ILE B 1 70 ? 7.156 -10.875 1.267 1 98.75 70 ILE B N 1
ATOM 1954 C CA . ILE B 1 70 ? 6.547 -9.758 1.971 1 98.75 70 ILE B CA 1
ATOM 1955 C C . ILE B 1 70 ? 6.566 -10.016 3.475 1 98.75 70 ILE B C 1
ATOM 1957 O O . ILE B 1 70 ? 6.27 -11.125 3.924 1 98.75 70 ILE B O 1
ATOM 1961 N N . GLY B 1 71 ? 6.98 -9.039 4.266 1 98.5 71 GLY B N 1
ATOM 1962 C CA . GLY B 1 71 ? 7.074 -9.195 5.707 1 98.5 71 GLY B CA 1
ATOM 1963 C C . GLY B 1 71 ? 6.09 -8.328 6.469 1 98.5 71 GLY B C 1
ATOM 1964 O O . GLY B 1 71 ? 5.211 -7.707 5.871 1 98.5 71 GLY B O 1
ATOM 1965 N N . ALA B 1 72 ? 6.191 -8.383 7.801 1 98.5 72 ALA B N 1
ATOM 1966 C CA . ALA B 1 72 ? 5.383 -7.527 8.672 1 98.5 72 ALA B CA 1
ATOM 1967 C C . ALA B 1 72 ? 5.82 -6.07 8.562 1 98.5 72 ALA B C 1
ATOM 1969 O O . ALA B 1 72 ? 6.957 -5.781 8.172 1 98.5 72 ALA B O 1
ATOM 1970 N N . ILE B 1 73 ? 4.934 -5.184 8.836 1 98.38 73 ILE B N 1
ATOM 1971 C CA . ILE B 1 73 ? 5.207 -3.75 8.805 1 98.38 73 ILE B CA 1
ATOM 1972 C C . ILE B 1 73 ? 4.902 -3.137 10.172 1 98.38 73 ILE B C 1
ATOM 1974 O O . ILE B 1 73 ? 3.818 -3.336 10.719 1 98.38 73 ILE B O 1
ATOM 1978 N N . LYS B 1 74 ? 5.859 -2.4 10.711 1 97.81 74 LYS B N 1
ATOM 1979 C CA . LYS B 1 74 ? 5.684 -1.71 11.984 1 97.81 74 LYS B CA 1
ATOM 1980 C C . LYS B 1 74 ? 4.676 -0.572 11.867 1 97.81 74 LYS B C 1
ATOM 1982 O O . LYS B 1 74 ? 4.582 0.069 10.812 1 97.81 74 LYS B O 1
ATOM 1987 N N . GLY B 1 75 ? 3.945 -0.341 12.938 1 98.06 75 GLY B N 1
ATOM 1988 C CA . GLY B 1 75 ? 3.025 0.785 12.945 1 98.06 75 GLY B CA 1
ATOM 1989 C C . GLY B 1 75 ? 3.729 2.129 13.016 1 98.06 75 GLY B C 1
ATOM 1990 O O . GLY B 1 75 ? 4.664 2.305 13.805 1 98.06 75 GLY B O 1
ATOM 1991 N N . PRO B 1 76 ? 3.332 3.061 12.211 1 98.62 76 PRO B N 1
ATOM 1992 C CA . PRO B 1 76 ? 3.953 4.387 12.227 1 98.62 76 PRO B CA 1
ATOM 1993 C C . PRO B 1 76 ? 3.449 5.258 13.375 1 98.62 76 PRO B C 1
ATOM 1995 O O . PRO B 1 76 ? 2.514 4.871 14.086 1 98.62 76 PRO B O 1
ATOM 1998 N N . LYS B 1 77 ? 4.191 6.336 13.625 1 98.38 77 LYS B N 1
ATOM 1999 C CA . LYS B 1 77 ? 3.688 7.418 14.461 1 98.38 77 LYS B CA 1
ATOM 2000 C C . LYS B 1 77 ? 2.502 8.117 13.805 1 98.38 77 LYS B C 1
ATOM 2002 O O . LYS B 1 77 ? 2.557 8.461 12.625 1 98.38 77 LYS B O 1
ATOM 2007 N N . ASN B 1 78 ? 1.395 8.352 14.609 1 98.62 78 ASN B N 1
ATOM 2008 C CA . ASN B 1 78 ? 0.196 8.93 14.016 1 98.62 78 ASN B CA 1
ATOM 2009 C C . ASN B 1 78 ? -0.015 10.375 14.477 1 98.62 78 ASN B C 1
ATOM 2011 O O . ASN B 1 78 ? -0.81 11.109 13.883 1 98.62 78 ASN B O 1
ATOM 2015 N N . ASP B 1 79 ? 0.663 10.719 15.547 1 98.12 79 ASP B N 1
ATOM 2016 C CA . ASP B 1 79 ? 0.45 12.055 16.094 1 98.12 79 ASP B CA 1
ATOM 2017 C C . ASP B 1 79 ? 1.764 12.828 16.188 1 98.12 79 ASP B C 1
ATOM 2019 O O . ASP B 1 79 ? 2.826 12.234 16.375 1 98.12 79 ASP B O 1
ATOM 2023 N N . PHE B 1 80 ? 1.624 14.156 16.016 1 97.94 80 PHE B N 1
ATOM 2024 C CA . PHE B 1 80 ? 2.771 15.055 15.992 1 97.94 80 PHE B CA 1
ATOM 2025 C C . PHE B 1 80 ? 2.469 16.344 16.734 1 97.94 80 PHE B C 1
ATOM 2027 O O . PHE B 1 80 ? 1.304 16.703 16.906 1 97.94 80 PHE B O 1
ATOM 2034 N N . ASP B 1 81 ? 3.498 17 17.156 1 96.5 81 ASP B N 1
ATOM 2035 C CA . ASP B 1 81 ? 3.332 18.188 17.984 1 96.5 81 ASP B CA 1
ATOM 2036 C C . ASP B 1 81 ? 3.01 19.422 17.125 1 96.5 81 ASP B C 1
ATOM 2038 O O . ASP B 1 81 ? 2.434 20.391 17.625 1 96.5 81 ASP B O 1
ATOM 2042 N N . SER B 1 82 ? 3.496 19.406 15.898 1 95.44 82 SER B N 1
ATOM 2043 C CA . SER B 1 82 ? 3.32 20.531 14.984 1 95.44 82 SER B CA 1
ATOM 2044 C C . SER B 1 82 ? 3.59 20.125 13.539 1 95.44 82 SER B C 1
ATOM 2046 O O . SER B 1 82 ? 4.062 19.016 13.281 1 95.44 82 SER B O 1
ATOM 2048 N N . LEU B 1 83 ? 3.184 21.031 12.703 1 96.31 83 LEU B N 1
ATOM 2049 C CA . LEU B 1 83 ? 3.473 20.812 11.289 1 96.31 83 LEU B CA 1
ATOM 2050 C C . LEU B 1 83 ? 4.973 20.672 11.055 1 96.31 83 LEU B C 1
ATOM 2052 O O . LEU B 1 83 ? 5.406 19.797 10.289 1 96.31 83 LEU B O 1
ATOM 2056 N N . VAL B 1 84 ? 5.777 21.5 11.703 1 96.69 84 VAL B N 1
ATOM 2057 C CA . VAL B 1 84 ? 7.23 21.406 11.578 1 96.69 84 VAL B CA 1
ATOM 2058 C C . VAL B 1 84 ? 7.711 20.047 12.07 1 96.69 84 VAL B C 1
ATOM 2060 O O . VAL B 1 84 ? 8.57 19.422 11.445 1 96.69 84 VAL B O 1
ATOM 2063 N N . ASP B 1 85 ? 7.137 19.547 13.133 1 97.44 85 ASP B N 1
ATOM 2064 C CA . ASP B 1 85 ? 7.492 18.25 13.688 1 97.44 85 ASP B CA 1
ATOM 2065 C C . ASP B 1 85 ? 7.262 17.141 12.672 1 97.44 85 ASP B C 1
ATOM 2067 O O . ASP B 1 85 ? 8.086 16.219 12.547 1 97.44 85 ASP B O 1
ATOM 2071 N N . VAL B 1 86 ? 6.156 17.188 11.938 1 98.06 86 VAL B N 1
ATOM 2072 C CA . VAL B 1 86 ? 5.824 16.188 10.922 1 98.06 86 VAL B CA 1
ATOM 2073 C C . VAL B 1 86 ? 6.922 16.156 9.859 1 98.06 86 VAL B C 1
ATOM 2075 O O . VAL B 1 86 ? 7.418 15.078 9.516 1 98.06 86 VAL B O 1
ATOM 2078 N N . PHE B 1 87 ? 7.32 17.281 9.391 1 98.38 87 PHE B N 1
ATOM 2079 C CA . PHE B 1 87 ? 8.258 17.344 8.273 1 98.38 87 PHE B CA 1
ATOM 2080 C C . PHE B 1 87 ? 9.68 17.047 8.742 1 98.38 87 PHE B C 1
ATOM 2082 O O . PHE B 1 87 ? 10.477 16.484 7.996 1 98.38 87 PHE B O 1
ATOM 2089 N N . GLU B 1 88 ? 9.992 17.406 9.984 1 98.44 88 GLU B N 1
ATOM 2090 C CA . GLU B 1 88 ? 11.273 16.984 10.539 1 98.44 88 GLU B CA 1
ATOM 2091 C C . GLU B 1 88 ? 11.352 15.461 10.656 1 98.44 88 GLU B C 1
ATOM 2093 O O . GLU B 1 88 ? 12.383 14.859 10.336 1 98.44 88 GLU B O 1
ATOM 2098 N N . ALA B 1 89 ? 10.266 14.875 11.125 1 98.75 89 ALA B N 1
ATOM 2099 C CA . ALA B 1 89 ? 10.203 13.414 11.211 1 98.75 89 ALA B CA 1
ATOM 2100 C C . ALA B 1 89 ? 10.328 12.781 9.828 1 98.75 89 ALA B C 1
ATOM 2102 O O . ALA B 1 89 ? 11.016 11.766 9.664 1 98.75 89 ALA B O 1
ATOM 2103 N N . ALA B 1 90 ? 9.625 13.359 8.852 1 98.81 90 ALA B N 1
ATOM 2104 C CA . ALA B 1 90 ? 9.68 12.844 7.484 1 98.81 90 ALA B CA 1
ATOM 2105 C C . ALA B 1 90 ? 11.086 12.945 6.918 1 98.81 90 ALA B C 1
ATOM 2107 O O . ALA B 1 90 ? 11.578 12 6.281 1 98.81 90 ALA B O 1
ATOM 2108 N N . TYR B 1 91 ? 11.742 14.07 7.164 1 98.75 91 TYR B N 1
ATOM 2109 C CA . TYR B 1 91 ? 13.102 14.258 6.68 1 98.75 91 TYR B CA 1
ATOM 2110 C C . TYR B 1 91 ? 14.055 13.258 7.324 1 98.75 91 TYR B C 1
ATOM 2112 O O . TYR B 1 91 ? 14.891 12.664 6.645 1 98.75 91 TYR B O 1
ATOM 2120 N N . ALA B 1 92 ? 13.906 13.078 8.602 1 98.81 92 ALA B N 1
ATOM 2121 C CA . ALA B 1 92 ? 14.711 12.078 9.297 1 98.81 92 ALA B CA 1
ATOM 2122 C C . ALA B 1 92 ? 14.484 10.688 8.703 1 98.81 92 ALA B C 1
ATOM 2124 O O . ALA B 1 92 ? 15.438 9.914 8.539 1 98.81 92 ALA B O 1
ATOM 2125 N N . HIS B 1 93 ? 13.258 10.367 8.391 1 98.75 93 HIS B N 1
ATOM 2126 C CA . HIS B 1 93 ? 12.93 9.094 7.766 1 98.75 93 HIS B CA 1
ATOM 2127 C C . HIS B 1 93 ? 13.609 8.945 6.41 1 98.75 93 HIS B C 1
ATOM 2129 O O . HIS B 1 93 ? 14.164 7.891 6.102 1 98.75 93 HIS B O 1
ATOM 2135 N N . GLU B 1 94 ? 13.562 10.023 5.621 1 98.62 94 GLU B N 1
ATOM 2136 C CA . GLU B 1 94 ? 14.211 10 4.316 1 98.62 94 GLU B CA 1
ATOM 2137 C C . GLU B 1 94 ? 15.703 9.719 4.449 1 98.62 94 GLU B C 1
ATOM 2139 O O . GLU B 1 94 ? 16.297 9.039 3.605 1 98.62 94 GLU B O 1
ATOM 2144 N N . GLN B 1 95 ? 16.344 10.297 5.461 1 98.75 95 GLN B N 1
ATOM 2145 C CA . GLN B 1 95 ? 17.766 10.055 5.691 1 98.75 95 GLN B CA 1
ATOM 2146 C C . GLN B 1 95 ? 18.031 8.586 5.992 1 98.75 95 GLN B C 1
ATOM 2148 O O . GLN B 1 95 ? 19.047 8.031 5.578 1 98.75 95 GLN B O 1
ATOM 2153 N N . ILE B 1 96 ? 17.141 7.953 6.707 1 98.81 96 ILE B N 1
ATOM 2154 C CA . ILE B 1 96 ? 17.25 6.523 6.977 1 98.81 96 ILE B CA 1
ATOM 2155 C C . ILE B 1 96 ? 17.109 5.742 5.672 1 98.81 96 ILE B C 1
ATOM 2157 O O . ILE B 1 96 ? 17.875 4.801 5.422 1 98.81 96 ILE B O 1
ATOM 2161 N N . VAL B 1 97 ? 16.078 6.133 4.816 1 98.62 97 VAL B N 1
ATOM 2162 C CA . VAL B 1 97 ? 15.914 5.492 3.518 1 98.62 97 VAL B CA 1
ATOM 2163 C C . VAL B 1 97 ? 17.219 5.578 2.725 1 98.62 97 VAL B C 1
ATOM 2165 O O . VAL B 1 97 ? 17.672 4.586 2.152 1 98.62 97 VAL B O 1
ATOM 2168 N N . THR B 1 98 ? 17.828 6.781 2.686 1 98.69 98 THR B N 1
ATOM 2169 C CA . THR B 1 98 ? 19.078 6.996 1.968 1 98.69 98 THR B CA 1
ATOM 2170 C C . THR B 1 98 ? 20.172 6.059 2.48 1 98.69 98 THR B C 1
ATOM 2172 O O . THR B 1 98 ? 20.859 5.406 1.691 1 98.69 98 THR B O 1
ATOM 2175 N N . LYS B 1 99 ? 20.328 5.953 3.754 1 98.81 99 LYS B N 1
ATOM 2176 C CA . LYS B 1 99 ? 21.344 5.086 4.348 1 98.81 99 LYS B CA 1
ATOM 2177 C C . LYS B 1 99 ? 21.125 3.631 3.945 1 98.81 99 LYS B C 1
ATOM 2179 O O . LYS B 1 99 ? 22.094 2.908 3.668 1 98.81 99 LYS B O 1
ATOM 2184 N N . LYS B 1 100 ? 19.891 3.217 3.928 1 98.81 100 LYS B N 1
ATOM 2185 C CA . LYS B 1 100 ? 19.578 1.84 3.559 1 98.81 100 LYS B CA 1
ATOM 2186 C C . LYS B 1 100 ? 19.906 1.576 2.092 1 98.81 100 LYS B C 1
ATOM 2188 O O . LYS B 1 100 ? 20.453 0.522 1.749 1 98.81 100 LYS B O 1
ATOM 2193 N N . ILE B 1 101 ? 19.578 2.518 1.212 1 98.81 101 ILE B N 1
ATOM 2194 C CA . ILE B 1 101 ? 19.875 2.385 -0.21 1 98.81 101 ILE B CA 1
ATOM 2195 C C . ILE B 1 101 ? 21.391 2.334 -0.42 1 98.81 101 ILE B C 1
ATOM 2197 O O . ILE B 1 101 ? 21.891 1.525 -1.208 1 98.81 101 ILE B O 1
ATOM 2201 N N . TYR B 1 102 ? 22.125 3.186 0.314 1 98.75 102 TYR B N 1
ATOM 2202 C CA . TYR B 1 102 ? 23.578 3.197 0.21 1 98.75 102 TYR B CA 1
ATOM 2203 C C . TYR B 1 102 ? 24.172 1.882 0.7 1 98.75 102 TYR B C 1
ATOM 2205 O O . TYR B 1 102 ? 25.094 1.345 0.088 1 98.75 102 TYR B O 1
ATOM 2213 N N . ALA B 1 103 ? 23.625 1.383 1.791 1 98.81 103 ALA B N 1
ATOM 2214 C CA . ALA B 1 103 ? 24.078 0.092 2.299 1 98.81 103 ALA B CA 1
ATOM 2215 C C . ALA B 1 103 ? 23.828 -1.019 1.284 1 98.81 103 ALA B C 1
ATOM 2217 O O . ALA B 1 103 ? 24.656 -1.922 1.124 1 98.81 103 ALA B O 1
ATOM 2218 N N . LEU B 1 104 ? 22.672 -0.979 0.654 1 98.81 104 LEU B N 1
ATOM 2219 C CA . LEU B 1 104 ? 22.344 -1.948 -0.383 1 98.81 104 LEU B CA 1
ATOM 2220 C C . LEU B 1 104 ? 23.312 -1.85 -1.555 1 98.81 104 LEU B C 1
ATOM 2222 O O . LEU B 1 104 ? 23.75 -2.869 -2.084 1 98.81 104 LEU B O 1
ATOM 2226 N N . MET B 1 105 ? 23.656 -0.625 -1.962 1 98.75 105 MET B N 1
ATOM 2227 C CA . MET B 1 105 ? 24.641 -0.401 -3.014 1 98.75 105 MET B CA 1
ATOM 2228 C C . MET B 1 105 ? 26 -0.964 -2.615 1 98.75 105 MET B C 1
ATOM 2230 O O . MET B 1 105 ? 26.656 -1.638 -3.412 1 98.75 105 MET B O 1
ATOM 2234 N N . ASP B 1 106 ? 26.438 -0.717 -1.397 1 98.88 106 ASP B N 1
ATOM 2235 C CA . ASP B 1 106 ? 27.703 -1.251 -0.905 1 98.88 106 ASP B CA 1
ATOM 2236 C C . ASP B 1 106 ? 27.734 -2.775 -0.998 1 98.88 106 ASP B C 1
ATOM 2238 O O . ASP B 1 106 ? 28.719 -3.359 -1.429 1 98.88 106 ASP B O 1
ATOM 2242 N N . LEU B 1 107 ? 26.594 -3.396 -0.57 1 98.81 107 LEU B N 1
ATOM 2243 C CA . LEU B 1 107 ? 26.5 -4.852 -0.636 1 98.81 107 LEU B CA 1
ATOM 2244 C C . LEU B 1 107 ? 26.625 -5.336 -2.076 1 98.81 107 LEU B C 1
ATOM 2246 O O . LEU B 1 107 ? 27.312 -6.312 -2.352 1 98.81 107 LEU B O 1
ATOM 2250 N N . ALA B 1 108 ? 25.922 -4.664 -3.01 1 98.75 108 ALA B N 1
ATOM 2251 C CA . ALA B 1 108 ? 25.969 -5.031 -4.422 1 98.75 108 ALA B CA 1
ATOM 2252 C C . ALA B 1 108 ? 27.391 -4.883 -4.973 1 98.75 108 ALA B C 1
ATOM 2254 O O . ALA B 1 108 ? 27.844 -5.719 -5.758 1 98.75 108 ALA B O 1
ATOM 2255 N N . MET B 1 109 ? 28.094 -3.807 -4.562 1 98.69 109 MET B N 1
ATOM 2256 C CA . MET B 1 109 ? 29.469 -3.562 -4.992 1 98.69 109 MET B CA 1
ATOM 2257 C C . MET B 1 109 ? 30.406 -4.625 -4.43 1 98.69 109 MET B C 1
ATOM 2259 O O . MET B 1 109 ? 31.266 -5.137 -5.148 1 98.69 109 MET B O 1
ATOM 2263 N N . ASP B 1 110 ? 30.234 -4.949 -3.188 1 98.69 110 ASP B N 1
ATOM 2264 C CA . ASP B 1 110 ? 31.062 -5.98 -2.555 1 98.69 110 ASP B CA 1
ATOM 2265 C C . ASP B 1 110 ? 30.922 -7.309 -3.295 1 98.69 110 ASP B C 1
ATOM 2267 O O . ASP B 1 110 ? 31.906 -8.031 -3.455 1 98.69 110 ASP B O 1
ATOM 2271 N N . GLU B 1 111 ? 29.734 -7.574 -3.785 1 98.25 111 GLU B N 1
ATOM 2272 C CA . GLU B 1 111 ? 29.484 -8.828 -4.484 1 98.25 111 GLU B CA 1
ATOM 2273 C C . GLU B 1 111 ? 29.766 -8.695 -5.98 1 98.25 111 GLU B C 1
ATOM 2275 O O . GLU B 1 111 ? 29.641 -9.672 -6.727 1 98.25 111 GLU B O 1
ATOM 2280 N N . ARG B 1 112 ? 30.156 -7.594 -6.43 1 98.12 112 ARG B N 1
ATOM 2281 C CA . ARG B 1 112 ? 30.375 -7.27 -7.832 1 98.12 112 ARG B CA 1
ATOM 2282 C C . ARG B 1 112 ? 29.172 -7.672 -8.688 1 98.12 112 ARG B C 1
ATOM 2284 O O . ARG B 1 112 ? 29.344 -8.242 -9.766 1 98.12 112 ARG B O 1
ATOM 2291 N N . ASP B 1 113 ? 27.969 -7.465 -8.109 1 98.31 113 ASP B N 1
ATOM 2292 C CA . ASP B 1 113 ? 26.75 -7.684 -8.883 1 98.31 113 ASP B CA 1
ATOM 2293 C C . ASP B 1 113 ? 26.422 -6.469 -9.75 1 98.31 113 ASP B C 1
ATOM 2295 O O . ASP B 1 113 ? 25.719 -5.555 -9.312 1 98.31 113 ASP B O 1
ATOM 2299 N N . HIS B 1 114 ? 26.828 -6.449 -10.977 1 98.25 114 HIS B N 1
ATOM 2300 C CA . HIS B 1 114 ? 26.797 -5.281 -11.852 1 98.25 114 HIS B CA 1
ATOM 2301 C C . HIS B 1 114 ? 25.359 -4.922 -12.227 1 98.25 114 HIS B C 1
ATOM 2303 O O . HIS B 1 114 ? 25.047 -3.744 -12.414 1 98.25 114 HIS B O 1
ATOM 2309 N N . ALA B 1 115 ? 24.562 -5.902 -12.359 1 98.06 115 ALA B N 1
ATOM 2310 C CA . ALA B 1 115 ? 23.156 -5.625 -12.664 1 98.06 115 ALA B CA 1
ATOM 2311 C C . ALA B 1 115 ? 22.5 -4.84 -11.539 1 98.06 115 ALA B C 1
ATOM 2313 O O . ALA B 1 115 ? 21.828 -3.838 -11.781 1 98.06 115 ALA B O 1
ATOM 2314 N N . THR B 1 116 ? 22.688 -5.266 -10.273 1 98.62 116 THR B N 1
ATOM 2315 C CA . THR B 1 116 ? 22.109 -4.59 -9.117 1 98.62 116 THR B CA 1
ATOM 2316 C C . THR B 1 116 ? 22.719 -3.203 -8.945 1 98.62 116 THR B C 1
ATOM 2318 O O . THR B 1 116 ? 22.031 -2.248 -8.602 1 98.62 116 THR B O 1
ATOM 2321 N N . ILE B 1 117 ? 24.031 -3.064 -9.156 1 98.75 117 ILE B N 1
ATOM 2322 C CA . ILE B 1 117 ? 24.703 -1.767 -9.078 1 98.75 117 ILE B CA 1
ATOM 2323 C C . ILE B 1 117 ? 24.031 -0.794 -10.055 1 98.75 117 ILE B C 1
ATOM 2325 O O . ILE B 1 117 ? 23.703 0.334 -9.688 1 98.75 117 ILE B O 1
ATOM 2329 N N . SER B 1 118 ? 23.828 -1.26 -11.281 1 98.69 118 SER B N 1
ATOM 2330 C CA . SER B 1 118 ? 23.203 -0.424 -12.297 1 98.69 118 SER B CA 1
ATOM 2331 C C . SER B 1 118 ? 21.781 -0.051 -11.906 1 98.69 118 SER B C 1
ATOM 2333 O O . SER B 1 118 ? 21.375 1.101 -12.062 1 98.69 118 SER B O 1
ATOM 2335 N N . PHE B 1 119 ? 21.062 -1.011 -11.375 1 98.69 119 PHE B N 1
ATOM 2336 C CA . PHE B 1 119 ? 19.672 -0.828 -10.945 1 98.69 119 PHE B CA 1
ATOM 2337 C C . PHE B 1 119 ? 19.578 0.228 -9.852 1 98.69 119 PHE B C 1
ATOM 2339 O O . PHE B 1 119 ? 18.719 1.104 -9.891 1 98.69 119 PHE B O 1
ATOM 2346 N N . LEU B 1 120 ? 20.5 0.25 -8.898 1 98.81 120 LEU B N 1
ATOM 2347 C CA . LEU B 1 120 ? 20.422 1.077 -7.699 1 98.81 120 LEU B CA 1
ATOM 2348 C C . LEU B 1 120 ? 20.844 2.512 -8 1 98.81 120 LEU B C 1
ATOM 2350 O O . LEU B 1 120 ? 20.578 3.42 -7.207 1 98.81 120 LEU B O 1
ATOM 2354 N N . LYS B 1 121 ? 21.484 2.768 -9.148 1 98.56 121 LYS B N 1
ATOM 2355 C CA . LYS B 1 121 ? 21.906 4.117 -9.508 1 98.56 121 LYS B CA 1
ATOM 2356 C C . LYS B 1 121 ? 20.719 5.074 -9.555 1 98.56 121 LYS B C 1
ATOM 2358 O O . LYS B 1 121 ? 20.812 6.207 -9.078 1 98.56 121 LYS B O 1
ATOM 2363 N N . TRP B 1 122 ? 19.641 4.602 -10.141 1 98.19 122 TRP B N 1
ATOM 2364 C CA . TRP B 1 122 ? 18.438 5.41 -10.203 1 98.19 122 TRP B CA 1
ATOM 2365 C C . TRP B 1 122 ? 17.984 5.832 -8.805 1 98.19 122 TRP B C 1
ATOM 2367 O O . TRP B 1 122 ? 17.625 6.988 -8.586 1 98.19 122 TRP B O 1
ATOM 2377 N N . PHE B 1 123 ? 18.031 4.883 -7.859 1 98.56 123 PHE B N 1
ATOM 2378 C CA . PHE B 1 123 ? 17.578 5.152 -6.5 1 98.56 123 PHE B CA 1
ATOM 2379 C C . PHE B 1 123 ? 18.516 6.137 -5.805 1 98.56 123 PHE B C 1
ATOM 2381 O O . PHE B 1 123 ? 18.062 6.949 -4.988 1 98.56 123 PHE B O 1
ATOM 2388 N N . ILE B 1 124 ? 19.812 6.031 -6.039 1 98.31 124 ILE B N 1
ATOM 2389 C CA . ILE B 1 124 ? 20.781 6.961 -5.469 1 98.31 124 ILE B CA 1
ATOM 2390 C C . ILE B 1 124 ? 20.453 8.383 -5.91 1 98.31 124 ILE B C 1
ATOM 2392 O O . ILE B 1 124 ? 20.375 9.297 -5.086 1 98.31 124 ILE B O 1
ATOM 2396 N N . ASP B 1 125 ? 20.203 8.562 -7.23 1 97.75 125 ASP B N 1
ATOM 2397 C CA . ASP B 1 125 ? 19.844 9.875 -7.75 1 97.75 125 ASP B CA 1
ATOM 2398 C C . ASP B 1 125 ? 18.516 10.344 -7.191 1 97.75 125 ASP B C 1
ATOM 2400 O O . ASP B 1 125 ? 18.359 11.508 -6.809 1 97.75 125 ASP B O 1
ATOM 2404 N N . GLU B 1 126 ? 17.578 9.414 -7.18 1 97 126 GLU B N 1
ATOM 2405 C CA . GLU B 1 126 ? 16.25 9.695 -6.648 1 97 126 GLU B CA 1
ATOM 2406 C C . GLU B 1 126 ? 16.312 10.164 -5.199 1 97 126 GLU B C 1
ATOM 2408 O O . GLU B 1 126 ? 15.617 11.109 -4.812 1 97 126 GLU B O 1
ATOM 2413 N N . GLN B 1 127 ? 17.188 9.555 -4.375 1 97.69 127 GLN B N 1
ATOM 2414 C CA . GLN B 1 127 ? 17.266 9.891 -2.959 1 97.69 127 GLN B CA 1
ATOM 2415 C C . GLN B 1 127 ? 17.875 11.273 -2.756 1 97.69 127 GLN B C 1
ATOM 2417 O O . GLN B 1 127 ? 17.516 11.984 -1.815 1 97.69 127 GLN B O 1
ATOM 2422 N N . VAL B 1 128 ? 18.812 11.711 -3.684 1 97.31 128 VAL B N 1
ATOM 2423 C CA . VAL B 1 128 ? 19.344 13.07 -3.625 1 97.31 128 VAL B CA 1
ATOM 2424 C C . VAL B 1 128 ? 18.203 14.078 -3.781 1 97.31 128 VAL B C 1
ATOM 2426 O O . VAL B 1 128 ? 18.094 15.023 -3.002 1 97.31 128 VAL B O 1
ATOM 2429 N N . GLU B 1 129 ? 17.344 13.844 -4.727 1 96.12 129 GLU B N 1
ATOM 2430 C CA . GLU B 1 129 ? 16.203 14.719 -4.98 1 96.12 129 GLU B CA 1
ATOM 2431 C C . GLU B 1 129 ? 15.211 14.695 -3.814 1 96.12 129 GLU B C 1
ATOM 2433 O O . GLU B 1 129 ? 14.703 15.734 -3.404 1 96.12 129 GLU B O 1
ATOM 2438 N N . GLU B 1 130 ? 14.961 13.508 -3.236 1 96.5 130 GLU B N 1
ATOM 2439 C CA . GLU B 1 130 ? 14 13.375 -2.141 1 96.5 130 GLU B CA 1
ATOM 2440 C C . GLU B 1 130 ? 14.477 14.125 -0.902 1 96.5 130 GLU B C 1
ATOM 2442 O O . GLU B 1 130 ? 13.703 14.867 -0.284 1 96.5 130 GLU B O 1
ATOM 2447 N N . GLU B 1 131 ? 15.766 13.961 -0.542 1 97.31 131 GLU B N 1
ATOM 2448 C CA . GLU B 1 131 ? 16.281 14.648 0.639 1 97.31 131 GLU B CA 1
ATOM 2449 C C . GLU B 1 131 ? 16.266 16.156 0.447 1 97.31 131 GLU B C 1
ATOM 2451 O O . GLU B 1 131 ? 15.969 16.906 1.383 1 97.31 131 GLU B O 1
ATOM 2456 N N . ASP B 1 132 ? 16.578 16.609 -0.795 1 98 132 ASP B N 1
ATOM 2457 C CA . ASP B 1 132 ? 16.531 18.031 -1.087 1 98 132 ASP B CA 1
ATOM 2458 C C . ASP B 1 132 ? 15.109 18.578 -0.91 1 98 132 ASP B C 1
ATOM 2460 O O . ASP B 1 132 ? 14.914 19.641 -0.336 1 98 132 ASP B O 1
ATOM 2464 N N . THR B 1 133 ? 14.156 17.828 -1.413 1 97.25 133 THR B N 1
ATOM 2465 C CA . THR B 1 133 ? 12.75 18.219 -1.314 1 97.25 133 THR B CA 1
ATOM 2466 C C . THR B 1 133 ? 12.344 18.406 0.145 1 97.25 133 THR B C 1
ATOM 2468 O O . THR B 1 133 ? 11.812 19.453 0.519 1 97.25 133 THR B O 1
ATOM 2471 N N . PHE B 1 134 ? 12.648 17.422 1.008 1 98.19 134 PHE B N 1
ATOM 2472 C CA . PHE B 1 134 ? 12.211 17.469 2.4 1 98.19 134 PHE B CA 1
ATOM 2473 C C . PHE B 1 134 ? 13.016 18.5 3.182 1 98.19 134 PHE B C 1
ATOM 2475 O O . PHE B 1 134 ? 12.461 19.234 4.012 1 98.19 134 PHE B O 1
ATOM 2482 N N . SER B 1 135 ? 14.367 18.578 2.949 1 98.12 135 SER B N 1
ATOM 2483 C CA . SER B 1 135 ? 15.18 19.562 3.654 1 98.12 135 SER B CA 1
ATOM 2484 C C . SER B 1 135 ? 14.719 20.984 3.35 1 98.12 135 SER B C 1
ATOM 2486 O O . SER B 1 135 ? 14.68 21.828 4.242 1 98.12 135 SER B O 1
ATOM 2488 N N . THR B 1 136 ? 14.359 21.234 2.115 1 98.06 136 THR B N 1
ATOM 2489 C CA . THR B 1 136 ? 13.867 22.547 1.697 1 98.06 136 THR B CA 1
ATOM 2490 C C . THR B 1 136 ? 12.562 22.891 2.41 1 98.06 136 THR B C 1
ATOM 2492 O O . THR B 1 136 ? 12.391 24 2.914 1 98.06 136 THR B O 1
ATOM 2495 N N . LEU B 1 137 ? 11.656 21.953 2.494 1 97.5 137 LEU B N 1
ATOM 2496 C CA . LEU B 1 137 ? 10.367 22.172 3.137 1 97.5 137 LEU B CA 1
ATOM 2497 C C . LEU B 1 137 ? 10.547 22.406 4.637 1 97.5 137 LEU B C 1
ATOM 2499 O O . LEU B 1 137 ? 9.867 23.266 5.219 1 97.5 137 LEU B O 1
ATOM 2503 N N . VAL B 1 138 ? 11.469 21.609 5.246 1 97.81 138 VAL B N 1
ATOM 2504 C CA . VAL B 1 138 ? 11.75 21.812 6.664 1 97.81 138 VAL B CA 1
ATOM 2505 C C . VAL B 1 138 ? 12.273 23.234 6.891 1 97.81 138 VAL B C 1
ATOM 2507 O O . VAL B 1 138 ? 11.812 23.938 7.789 1 97.81 138 VAL B O 1
ATOM 2510 N N . SER B 1 139 ? 13.195 23.688 6.051 1 97.62 139 SER B N 1
ATOM 2511 C CA . SER B 1 139 ? 13.773 25.016 6.16 1 97.62 139 SER B CA 1
ATOM 2512 C C . SER B 1 139 ? 12.703 26.094 6 1 97.62 139 SER B C 1
ATOM 2514 O O . SER B 1 139 ? 12.68 27.062 6.758 1 97.62 139 SER B O 1
ATOM 2516 N N . ARG B 1 140 ? 11.836 25.938 5.059 1 96.62 140 ARG B N 1
ATOM 2517 C CA . ARG B 1 140 ? 10.758 26.891 4.828 1 96.62 140 ARG B CA 1
ATOM 2518 C C . ARG B 1 140 ? 9.82 26.953 6.031 1 96.62 140 ARG B C 1
ATOM 2520 O O . ARG B 1 140 ? 9.445 28.031 6.473 1 96.62 140 ARG B O 1
ATOM 2527 N N . LEU B 1 141 ? 9.477 25.812 6.582 1 97 141 LEU B N 1
ATOM 2528 C CA . LEU B 1 141 ? 8.555 25.75 7.711 1 97 141 LEU B CA 1
ATOM 2529 C C . LEU B 1 141 ? 9.18 26.359 8.961 1 97 141 LEU B C 1
ATOM 2531 O O . LEU B 1 141 ? 8.5 27.031 9.734 1 97 141 LEU B O 1
ATOM 2535 N N . GLU B 1 142 ? 10.484 26.125 9.109 1 95.56 142 GLU B N 1
ATOM 2536 C CA . GLU B 1 142 ? 11.195 26.719 10.242 1 95.56 142 GLU B CA 1
ATOM 2537 C C . GLU B 1 142 ? 11.242 28.25 10.133 1 95.56 142 GLU B C 1
ATOM 2539 O O . GLU B 1 142 ? 11.18 28.938 11.141 1 95.56 142 GLU B O 1
ATOM 2544 N N . ARG B 1 143 ? 11.297 28.688 8.922 1 94.31 143 ARG B N 1
ATOM 2545 C CA . ARG B 1 143 ? 11.383 30.125 8.68 1 94.31 143 ARG B CA 1
ATOM 2546 C C . ARG B 1 143 ? 10.031 30.797 8.922 1 94.31 143 ARG B C 1
ATOM 2548 O O . ARG B 1 143 ? 9.969 31.875 9.492 1 94.31 143 ARG B O 1
ATOM 2555 N N . VAL B 1 144 ? 8.977 30.172 8.484 1 92.44 144 VAL B N 1
ATOM 2556 C CA . VAL B 1 144 ? 7.664 30.797 8.578 1 92.44 144 VAL B CA 1
ATOM 2557 C C . VAL B 1 144 ? 7.145 30.703 10.016 1 92.44 144 VAL B C 1
ATOM 2559 O O . VAL B 1 144 ? 6.254 31.453 10.414 1 92.44 144 VAL B O 1
ATOM 2562 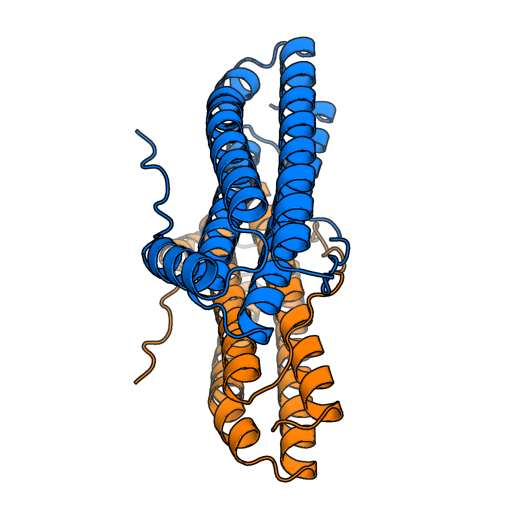N N . LYS B 1 145 ? 7.742 29.766 10.766 1 83.44 145 LYS B N 1
ATOM 2563 C CA . LYS B 1 145 ? 7.324 29.547 12.148 1 83.44 145 LYS B CA 1
ATOM 2564 C C . LYS B 1 145 ? 5.82 29.312 12.234 1 83.44 145 LYS B C 1
ATOM 2566 O O . LYS B 1 145 ? 5.273 28.453 11.539 1 83.44 145 LYS B O 1
ATOM 2571 N N . ASP B 1 146 ? 5.078 30 13.078 1 85.31 146 ASP B N 1
ATOM 2572 C CA . ASP B 1 146 ? 3.652 29.75 13.281 1 85.31 146 ASP B CA 1
ATOM 2573 C C . ASP B 1 146 ? 2.805 30.844 12.641 1 85.31 146 ASP B C 1
ATOM 2575 O O . ASP B 1 146 ? 1.688 31.125 13.094 1 85.31 146 ASP B O 1
ATOM 2579 N N . ASN B 1 147 ? 3.406 31.422 11.539 1 94.19 147 ASN B N 1
ATOM 2580 C CA . ASN B 1 147 ? 2.645 32.438 10.828 1 94.19 147 ASN B CA 1
ATOM 2581 C C . ASN B 1 147 ? 1.525 31.828 9.992 1 94.19 147 ASN B C 1
ATOM 2583 O O . ASN B 1 147 ? 1.788 31.141 9 1 94.19 147 ASN B O 1
ATOM 2587 N N . PRO B 1 148 ? 0.334 32.125 10.367 1 94.12 148 PRO B N 1
ATOM 2588 C CA . PRO B 1 148 ? -0.796 31.453 9.719 1 94.12 148 PRO B CA 1
ATOM 2589 C C . PRO B 1 148 ? -0.908 31.781 8.234 1 94.12 148 PRO B C 1
ATOM 2591 O O . PRO B 1 148 ? -1.279 30.938 7.43 1 94.12 148 PRO B O 1
ATOM 2594 N N . THR B 1 149 ? -0.597 33.031 7.91 1 96.38 149 THR B N 1
ATOM 2595 C CA . THR B 1 149 ? -0.688 33.438 6.512 1 96.38 149 THR B CA 1
ATOM 2596 C C . THR B 1 149 ? 0.333 32.688 5.66 1 96.38 149 THR B C 1
ATOM 2598 O O . THR B 1 149 ? 0.005 32.188 4.582 1 96.38 149 THR B O 1
ATOM 2601 N N . ALA B 1 150 ? 1.529 32.625 6.137 1 95.94 150 ALA B N 1
ATOM 2602 C CA . ALA B 1 150 ? 2.594 31.922 5.422 1 95.94 150 ALA B CA 1
ATOM 2603 C C . ALA B 1 150 ? 2.283 30.422 5.289 1 95.94 150 ALA B C 1
ATOM 2605 O O . ALA B 1 150 ? 2.516 29.828 4.234 1 95.94 150 ALA B O 1
ATOM 2606 N N . ILE B 1 151 ? 1.77 29.797 6.297 1 96.56 151 ILE B N 1
ATOM 2607 C CA . ILE B 1 151 ? 1.401 28.391 6.289 1 96.56 151 ILE B CA 1
ATOM 2608 C C . ILE B 1 151 ? 0.299 28.141 5.258 1 96.56 151 ILE B C 1
ATOM 2610 O O . ILE B 1 151 ? 0.345 27.172 4.504 1 96.56 151 ILE B O 1
ATOM 2614 N N . TYR B 1 152 ? -0.603 29.062 5.211 1 96.5 152 TYR B N 1
ATOM 2615 C CA . TYR B 1 152 ? -1.698 28.953 4.254 1 96.5 152 TYR B CA 1
ATOM 2616 C C . TYR B 1 152 ? -1.185 29.031 2.822 1 96.5 152 TYR B C 1
ATOM 2618 O O . TYR B 1 152 ? -1.62 28.266 1.956 1 96.5 152 TYR B O 1
ATOM 2626 N N . MET B 1 153 ? -0.249 29.906 2.648 1 96.5 153 MET B N 1
ATOM 2627 C CA . MET B 1 153 ? 0.33 30.062 1.315 1 96.5 153 MET B CA 1
ATOM 2628 C C . MET B 1 153 ? 1.078 28.797 0.905 1 96.5 153 MET B C 1
ATOM 2630 O O . MET B 1 153 ? 0.939 28.328 -0.226 1 96.5 153 MET B O 1
ATOM 2634 N N . LEU B 1 154 ? 1.796 28.312 1.813 1 96.69 154 LEU B N 1
ATOM 2635 C CA . LEU B 1 154 ? 2.521 27.078 1.546 1 96.69 154 LEU B CA 1
ATOM 2636 C C . LEU B 1 154 ? 1.557 25.922 1.294 1 96.69 154 LEU B C 1
ATOM 2638 O O . LEU B 1 154 ? 1.795 25.094 0.417 1 96.69 154 LEU B O 1
ATOM 2642 N N . ASP B 1 155 ? 0.508 25.859 2.047 1 97.75 155 ASP B N 1
ATOM 2643 C CA . ASP B 1 155 ? -0.524 24.844 1.877 1 97.75 155 ASP B CA 1
ATOM 2644 C C . ASP B 1 155 ? -1.125 24.906 0.474 1 97.75 155 ASP B C 1
ATOM 2646 O O . ASP B 1 155 ? -1.306 23.859 -0.17 1 97.75 155 ASP B O 1
ATOM 2650 N N . LYS B 1 156 ? -1.385 26.078 -0.035 1 97.62 156 LYS B N 1
ATOM 2651 C CA . LYS B 1 156 ? -1.955 26.266 -1.367 1 97.62 156 LYS B CA 1
ATOM 2652 C C . LYS B 1 156 ? -0.969 25.844 -2.451 1 97.62 156 LYS B C 1
ATOM 2654 O O . LYS B 1 156 ? -1.362 25.25 -3.455 1 97.62 156 LYS B O 1
ATOM 2659 N N . GLU B 1 157 ? 0.271 26.141 -2.209 1 96.88 157 GLU B N 1
ATOM 2660 C CA . GLU B 1 157 ? 1.313 25.719 -3.143 1 96.88 157 GLU B CA 1
ATOM 2661 C C . GLU B 1 157 ? 1.392 24.188 -3.238 1 96.88 157 GLU B C 1
ATOM 2663 O O . GLU B 1 157 ? 1.451 23.641 -4.336 1 96.88 157 GLU B O 1
ATOM 2668 N N . LEU B 1 158 ? 1.304 23.547 -2.125 1 97.25 158 LEU B N 1
ATOM 2669 C CA . LEU B 1 158 ? 1.467 22.109 -2.061 1 97.25 158 LEU B CA 1
ATOM 2670 C C . LEU B 1 158 ? 0.228 21.391 -2.592 1 97.25 158 LEU B C 1
ATOM 2672 O O . LEU B 1 158 ? 0.285 20.203 -2.936 1 97.25 158 LEU B O 1
ATOM 2676 N N . GLU B 1 159 ? -0.868 22.062 -2.664 1 95.69 159 GLU B N 1
ATOM 2677 C CA . GLU B 1 159 ? -2.1 21.5 -3.213 1 95.69 159 GLU B CA 1
ATOM 2678 C C . GLU B 1 159 ? -1.957 21.219 -4.703 1 95.69 159 GLU B C 1
ATOM 2680 O O . GLU B 1 159 ? -2.701 20.406 -5.258 1 95.69 159 GLU B O 1
ATOM 2685 N N . GLN B 1 160 ? -0.965 21.812 -5.328 1 92.06 160 GLN B N 1
ATOM 2686 C CA . GLN B 1 160 ? -0.777 21.688 -6.77 1 92.06 160 GLN B CA 1
ATOM 2687 C C . GLN B 1 160 ? 0.165 20.531 -7.098 1 92.06 160 GLN B C 1
ATOM 2689 O O . GLN B 1 160 ? 0.313 20.156 -8.266 1 92.06 160 GLN B O 1
ATOM 2694 N N . ARG B 1 161 ? 0.724 20 -6.109 1 87.12 161 ARG B N 1
ATOM 2695 C CA . ARG B 1 161 ? 1.676 18.906 -6.336 1 87.12 161 ARG B CA 1
ATOM 2696 C C . ARG B 1 161 ? 0.975 17.672 -6.875 1 87.12 161 ARG B C 1
ATOM 2698 O O . ARG B 1 161 ? -0.1 17.297 -6.398 1 87.12 161 ARG B O 1
ATOM 2705 N N . VAL B 1 162 ? 1.528 17.094 -7.973 1 84.69 162 VAL B N 1
ATOM 2706 C CA . VAL B 1 162 ? 1.023 15.859 -8.57 1 84.69 162 VAL B CA 1
ATOM 2707 C C . VAL B 1 162 ? 2.158 14.844 -8.703 1 84.69 162 VAL B C 1
ATOM 2709 O O . VAL B 1 162 ? 3.258 15.188 -9.141 1 84.69 162 VAL B O 1
ATOM 2712 N N . PHE B 1 163 ? 1.884 13.609 -8.125 1 84.81 163 PHE B N 1
ATOM 2713 C CA . PHE B 1 163 ? 2.859 12.547 -8.359 1 84.81 163 PHE B CA 1
ATOM 2714 C C . PHE B 1 163 ? 2.877 12.148 -9.828 1 84.81 163 PHE B C 1
ATOM 2716 O O . PHE B 1 163 ? 1.834 11.844 -10.406 1 84.81 163 PHE B O 1
ATOM 2723 N N . THR B 1 164 ? 4.031 12.242 -10.43 1 77.69 164 THR B N 1
ATOM 2724 C CA . THR B 1 164 ? 4.27 11.766 -11.789 1 77.69 164 THR B CA 1
ATOM 2725 C C . THR B 1 164 ? 5.32 10.656 -11.797 1 77.69 164 THR B C 1
ATOM 2727 O O . THR B 1 164 ? 6.473 10.891 -11.43 1 77.69 164 THR B O 1
ATOM 2730 N N . ALA B 1 165 ? 4.816 9.438 -12.133 1 76.44 165 ALA B N 1
ATOM 2731 C CA . ALA B 1 165 ? 5.758 8.32 -12.203 1 76.44 165 ALA B CA 1
ATOM 2732 C C . ALA B 1 165 ? 6.82 8.57 -13.273 1 76.44 165 ALA B C 1
ATOM 2734 O O . ALA B 1 165 ? 6.508 9.031 -14.375 1 76.44 165 ALA B O 1
ATOM 2735 N N . PRO B 1 166 ? 8.078 8.312 -12.805 1 69.56 166 PRO B N 1
ATOM 2736 C CA . PRO B 1 166 ? 9.125 8.508 -13.812 1 69.56 166 PRO B CA 1
ATOM 2737 C C . PRO B 1 166 ? 8.93 7.613 -15.039 1 69.56 166 PRO B C 1
ATOM 2739 O O . PRO B 1 166 ? 8.484 6.473 -14.914 1 69.56 166 PRO B O 1
ATOM 2742 N N . VAL B 1 167 ? 8.914 8.297 -16.25 1 57.41 167 VAL B N 1
ATOM 2743 C CA . VAL B 1 167 ? 8.836 7.559 -17.5 1 57.41 167 VAL B CA 1
ATOM 2744 C C . VAL B 1 167 ? 10.078 6.688 -17.672 1 57.41 167 VAL B C 1
ATOM 2746 O O . VAL B 1 167 ? 11.203 7.156 -17.484 1 57.41 167 VAL B O 1
ATOM 2749 N N . VAL B 1 168 ? 9.953 5.391 -17.5 1 49 168 VAL B N 1
ATOM 2750 C CA . VAL B 1 168 ? 11.062 4.473 -17.734 1 49 168 VAL B CA 1
ATOM 2751 C C . VAL B 1 168 ? 11.453 4.484 -19.203 1 49 168 VAL B C 1
ATOM 2753 O O . VAL B 1 168 ? 10.609 4.277 -20.078 1 49 168 VAL B O 1
ATOM 2756 N N . GLU B 1 169 ? 12.602 5.211 -19.703 1 37.47 169 GLU B N 1
ATOM 2757 C CA . GLU B 1 169 ? 13.188 5.039 -21.031 1 37.47 169 GLU B CA 1
ATOM 2758 C C . GLU B 1 169 ? 13.688 3.615 -21.234 1 37.47 169 GLU B C 1
ATOM 2760 O O . GLU B 1 169 ? 14.156 2.977 -20.281 1 37.47 169 GLU B O 1
#

Organism: Clostridium tetani (strain Massachusetts / E88) (NCBI:txid212717)

pLDDT: mean 96.1, std 7.72, range [37.25, 98.88]

Nearest PDB structures (foldseek):
  6txl-assembly1_F  TM=9.920E-01  e=9.144E-14  Thermotoga maritima MSB8
  6txm-assembly1_C  TM=9.895E-01  e=1.230E-13  Thermotoga maritima MSB8
  1z4a-assembly1_B  TM=9.899E-01  e=3.833E-13  Thermotoga maritima MSB8
  7dyb-assembly2_A  TM=9.860E-01  e=2.849E-13  Thermotoga maritima MSB8
  7dyb-assembly1_H-2  TM=9.859E-01  e=9.329E-13  Thermotoga maritima MSB8